Protein 2QCV (pdb70)

B-factor: mean 33.49, std 8.91, range [15.38, 88.55]

Nearest PDB structures (foldseek):
  2qcv-assembly1_A  TM=1.003E+00  e=9.501E-68  Halalkalibacterium halodurans C-125
  4du5-assembly1_D  TM=9.001E-01  e=1.703E-25  Polaromonas sp. JS666
  4eum-assembly1_B  TM=8.465E-01  e=9.323E-20  Oceanicola granulosus HTCC2516
  8rdj-assembly1_S  TM=7.266E-01  e=1.211E-16  Sinapis alba
  8wa1-assembly1_i  TM=7.240E-01  e=2.343E-15  Nicotiana tabacum

Solvent-accessible surface area: 14398 Å² total

Structure (mmCIF, N/CA/C/O backbone):
data_2QCV
#
_entry.id   2QCV
#
_cell.length_a   194.001
_cell.length_b   194.001
_cell.length_c   48.083
_cell.angle_alpha   90.000
_cell.angle_beta   90.000
_cell.angle_gamma   120.000
#
_symmetry.space_group_name_H-M   'P 64 2 2'
#
loop_
_entity.id
_entity.type
_entity.pdbx_description
1 polymer 'Putative 5-dehydro-2-deoxygluconokinase'
2 non-polymer 'TRIETHYLENE GLYCOL'
3 water water
#
loop_
_atom_site.group_PDB
_atom_site.id
_atom_site.type_symbol
_atom_site.label_atom_id
_atom_site.label_alt_id
_atom_site.label_comp_id
_atom_site.label_asym_id
_atom_site.label_entity_id
_atom_site.label_seq_id
_atom_site.pdbx_PDB_ins_code
_atom_site.Cartn_x
_atom_site.Cartn_y
_atom_site.Cartn_z
_atom_site.occupancy
_atom_site.B_iso_or_equiv
_atom_site.auth_seq_id
_atom_site.auth_comp_id
_atom_site.auth_asym_id
_atom_site.auth_atom_id
_atom_site.pdbx_PDB_model_num
ATOM 1 N N A THR A 1 3 ? 75.155 44.126 -7.934 0.50 27.60 2 THR A N 1
ATOM 2 N N B THR A 1 3 ? 83.850 44.410 -4.980 0.50 41.57 2 THR A N 1
ATOM 3 C CA A THR A 1 3 ? 75.830 44.007 -9.290 0.50 31.92 2 THR A CA 1
ATOM 4 C CA B THR A 1 3 ? 83.403 43.508 -3.882 0.50 40.22 2 THR A CA 1
ATOM 5 C C A THR A 1 3 ? 75.001 43.417 -10.461 0.50 29.38 2 THR A C 1
ATOM 6 C C B THR A 1 3 ? 81.867 43.370 -3.921 0.50 38.33 2 THR A C 1
ATOM 7 O O A THR A 1 3 ? 75.044 42.227 -10.682 0.50 30.31 2 THR A O 1
ATOM 8 O O B THR A 1 3 ? 81.146 44.299 -4.293 0.50 39.09 2 THR A O 1
ATOM 15 N N A TYR A 1 4 ? 74.320 44.243 -11.266 0.50 32.09 3 TYR A N 1
ATOM 16 N N B TYR A 1 4 ? 81.390 42.188 -3.559 0.50 36.16 3 TYR A N 1
ATOM 17 C CA A TYR A 1 4 ? 73.248 43.721 -12.159 0.50 30.86 3 TYR A CA 1
ATOM 18 C CA B TYR A 1 4 ? 79.954 41.863 -3.509 0.50 33.82 3 TYR A CA 1
ATOM 19 C C A TYR A 1 4 ? 73.679 43.246 -13.537 0.50 30.28 3 TYR A C 1
ATOM 20 C C B TYR A 1 4 ? 79.301 41.844 -4.894 0.50 35.27 3 TYR A C 1
ATOM 21 O O A TYR A 1 4 ? 72.840 42.807 -14.300 0.50 24.32 3 TYR A O 1
ATOM 22 O O B TYR A 1 4 ? 78.091 41.865 -5.003 0.50 33.74 3 TYR A O 1
ATOM 39 N N A GLU A 1 5 ? 74.966 43.388 -13.857 0.50 31.27 4 GLU A N 1
ATOM 40 N N B GLU A 1 5 ? 80.100 41.769 -5.948 0.50 35.05 4 GLU A N 1
ATOM 41 C CA A GLU A 1 5 ? 75.562 42.743 -15.034 0.50 32.25 4 GLU A CA 1
ATOM 42 C CA B GLU A 1 5 ? 79.553 41.829 -7.300 0.50 36.51 4 GLU A CA 1
ATOM 43 C C A GLU A 1 5 ? 77.008 42.463 -14.665 0.50 31.80 4 GLU A C 1
ATOM 44 C C B GLU A 1 5 ? 79.346 40.435 -7.879 0.50 35.47 4 GLU A C 1
ATOM 45 O O A GLU A 1 5 ? 77.597 43.207 -13.867 0.50 33.11 4 GLU A O 1
ATOM 46 O O B GLU A 1 5 ? 80.135 39.539 -7.610 0.50 34.73 4 GLU A O 1
ATOM 57 N N A LEU A 1 6 ? 77.555 41.375 -15.202 0.50 26.68 5 LEU A N 1
ATOM 58 N N B LEU A 1 6 ? 78.287 40.242 -8.667 0.50 34.89 5 LEU A N 1
ATOM 59 C CA A LEU A 1 6 ? 78.858 40.904 -14.743 0.50 29.49 5 LEU A CA 1
ATOM 60 C CA B LEU A 1 6 ? 78.109 38.995 -9.417 0.50 35.67 5 LEU A CA 1
ATOM 61 C C A LEU A 1 6 ? 79.963 41.147 -15.775 0.50 29.87 5 LEU A C 1
ATOM 62 C C B LEU A 1 6 ? 77.913 39.281 -10.904 0.50 34.43 5 LEU A C 1
ATOM 63 O O A LEU A 1 6 ? 79.718 41.687 -16.868 0.50 27.19 5 LEU A O 1
ATOM 64 O O B LEU A 1 6 ? 77.420 40.352 -11.280 0.50 31.78 5 LEU A O 1
ATOM 73 N N A SER A 1 7 ? 81.202 40.855 -15.391 0.50 30.82 6 SER A N 1
ATOM 74 N N B SER A 1 7 ? 78.282 38.323 -11.748 0.50 34.26 6 SER A N 1
ATOM 75 C CA A SER A 1 7 ? 82.342 41.211 -16.235 0.50 31.04 6 SER A CA 1
ATOM 76 C CA B SER A 1 7 ? 78.142 38.504 -13.193 0.50 37.20 6 SER A CA 1
ATOM 77 C C A SER A 1 7 ? 82.333 40.368 -17.494 0.50 32.24 6 SER A C 1
ATOM 78 C C B SER A 1 7 ? 76.831 37.947 -13.787 0.50 35.63 6 SER A C 1
ATOM 79 O O A SER A 1 7 ? 82.875 40.767 -18.527 0.50 32.08 6 SER A O 1
ATOM 80 O O B SER A 1 7 ? 76.689 36.740 -14.021 0.50 38.41 6 SER A O 1
ATOM 85 N N A THR A 1 8 ? 81.707 39.198 -17.402 0.50 32.47 7 THR A N 1
ATOM 86 N N B THR A 1 8 ? 75.915 38.848 -14.113 0.50 28.46 7 THR A N 1
ATOM 87 C CA A THR A 1 8 ? 81.554 38.323 -18.545 0.50 35.55 7 THR A CA 1
ATOM 88 C CA B THR A 1 8 ? 74.550 38.470 -14.429 0.50 28.60 7 THR A CA 1
ATOM 89 C C A THR A 1 8 ? 80.177 37.740 -18.506 0.50 35.10 7 THR A C 1
ATOM 90 C C B THR A 1 8 ? 74.350 38.021 -15.845 0.50 27.79 7 THR A C 1
ATOM 91 O O A THR A 1 8 ? 79.562 37.702 -17.450 0.50 32.47 7 THR A O 1
ATOM 92 O O B THR A 1 8 ? 73.253 37.646 -16.202 0.50 25.69 7 THR A O 1
ATOM 99 N N A ASP A 1 9 ? 79.702 37.243 -19.642 0.50 37.93 8 ASP A N 1
ATOM 100 N N B ASP A 1 9 ? 75.445 37.977 -16.606 0.50 30.95 8 ASP A N 1
ATOM 101 C CA A ASP A 1 9 ? 78.355 36.693 -19.676 0.50 39.42 8 ASP A CA 1
ATOM 102 C CA B ASP A 1 9 ? 75.436 37.530 -18.007 0.50 32.42 8 ASP A CA 1
ATOM 103 C C A ASP A 1 9 ? 78.330 35.355 -18.986 0.50 38.38 8 ASP A C 1
ATOM 104 C C B ASP A 1 9 ? 75.809 36.064 -18.221 0.50 33.37 8 ASP A C 1
ATOM 105 O O A ASP A 1 9 ? 79.262 34.546 -19.114 0.50 42.28 8 ASP A O 1
ATOM 106 O O B ASP A 1 9 ? 75.662 35.553 -19.321 0.50 33.27 8 ASP A O 1
ATOM 115 N N A ARG A 1 10 ? 77.269 35.114 -18.231 0.50 35.87 9 ARG A N 1
ATOM 116 N N B ARG A 1 10 ? 76.312 35.412 -17.183 0.50 31.22 9 ARG A N 1
ATOM 117 C CA A ARG A 1 10 ? 77.190 33.868 -17.481 0.50 33.78 9 ARG A CA 1
ATOM 118 C CA B ARG A 1 10 ? 76.876 34.039 -17.265 0.50 32.05 9 ARG A CA 1
ATOM 119 C C A ARG A 1 10 ? 75.914 33.119 -17.827 0.50 33.35 9 ARG A C 1
ATOM 120 C C B ARG A 1 10 ? 75.785 32.986 -17.473 0.50 33.14 9 ARG A C 1
ATOM 121 O O A ARG A 1 10 ? 74.838 33.694 -17.905 0.50 32.97 9 ARG A O 1
ATOM 122 O O B ARG A 1 10 ? 74.671 33.183 -16.967 0.50 34.30 9 ARG A O 1
ATOM 137 N N . GLU A 1 11 ? 76.101 31.841 -18.096 1.00 31.35 10 GLU A N 1
ATOM 138 C CA . GLU A 1 11 ? 75.066 30.849 -18.388 1.00 31.59 10 GLU A CA 1
ATOM 139 C C . GLU A 1 11 ? 74.593 30.094 -17.147 1.00 32.89 10 GLU A C 1
ATOM 140 O O . GLU A 1 11 ? 73.425 29.731 -17.025 1.00 34.99 10 GLU A O 1
ATOM 146 N N . PHE A 1 12 ? 75.488 29.889 -16.198 1.00 28.40 11 PHE A N 1
ATOM 147 C CA . PHE A 1 12 ? 75.130 29.195 -14.953 1.00 27.04 11 PHE A CA 1
ATOM 148 C C . PHE A 1 12 ? 75.061 30.169 -13.758 1.00 29.17 11 PHE A C 1
ATOM 149 O O . PHE A 1 12 ? 75.892 31.068 -13.611 1.00 27.44 11 PHE A O 1
ATOM 157 N N . ASP A 1 13 ? 74.107 29.946 -12.866 1.00 28.57 12 ASP A N 1
ATOM 158 C CA . ASP A 1 13 ? 74.135 30.604 -11.555 1.00 28.03 12 ASP A CA 1
ATOM 159 C C . ASP A 1 13 ? 75.192 29.998 -10.620 1.00 27.42 12 ASP A C 1
ATOM 160 O O . ASP A 1 13 ? 75.881 30.712 -9.919 1.00 27.88 12 ASP A O 1
ATOM 165 N N . LEU A 1 14 ? 75.336 28.676 -10.633 1.00 24.66 13 LEU A N 1
ATOM 166 C CA . LEU A 1 14 ? 76.342 28.019 -9.831 1.00 27.77 13 LEU A CA 1
ATOM 167 C C . LEU A 1 14 ? 76.783 26.720 -10.482 1.00 26.88 13 LEU A C 1
ATOM 168 O O . LEU A 1 14 ? 76.012 26.076 -11.226 1.00 26.91 13 LEU A O 1
ATOM 173 N N . ILE A 1 15 ? 78.047 26.384 -10.231 1.00 25.57 14 ILE A N 1
ATOM 174 C CA . ILE A 1 15 ? 78.614 25.081 -10.515 1.00 25.17 14 ILE A CA 1
ATOM 175 C C . ILE A 1 15 ? 79.214 24.603 -9.194 1.00 27.74 14 ILE A C 1
ATOM 176 O O . ILE A 1 15 ? 79.964 25.350 -8.539 1.00 26.89 14 ILE A O 1
ATOM 181 N N . ALA A 1 16 ? 78.836 23.407 -8.768 1.00 27.45 15 ALA A N 1
ATOM 182 C CA . ALA A 1 16 ? 79.384 22.806 -7.550 1.00 26.53 15 ALA A CA 1
ATOM 183 C C . ALA A 1 16 ? 80.368 21.715 -7.923 1.00 27.18 15 ALA A C 1
ATOM 184 O O . ALA A 1 16 ? 80.287 21.110 -9.001 1.00 27.42 15 ALA A O 1
ATOM 186 N N . ILE A 1 17 ? 81.309 21.473 -7.017 1.00 27.42 16 ILE A N 1
ATOM 187 C CA . ILE A 1 17 ? 82.349 20.467 -7.222 1.00 26.26 16 ILE A CA 1
ATOM 188 C C . ILE A 1 17 ? 82.411 19.584 -5.991 1.00 27.92 16 ILE A C 1
ATOM 189 O O . ILE A 1 17 ? 82.435 20.061 -4.864 1.00 27.38 16 ILE A O 1
ATOM 194 N N . GLY A 1 18 ? 82.397 18.274 -6.252 1.00 28.34 17 GLY A N 1
ATOM 195 C CA . GLY A 1 18 ? 82.663 17.272 -5.236 1.00 27.73 17 GLY A CA 1
ATOM 196 C C . GLY A 1 18 ? 81.751 16.064 -5.414 1.00 26.74 17 GLY A C 1
ATOM 197 O O . GLY A 1 18 ? 81.679 15.496 -6.497 1.00 27.27 17 GLY A O 1
ATOM 198 N N . ARG A 1 19 ? 81.095 15.671 -4.320 1.00 28.90 18 ARG A N 1
ATOM 199 C CA . ARG A 1 19 ? 80.383 14.388 -4.234 1.00 29.64 18 ARG A CA 1
ATOM 200 C C . ARG A 1 19 ? 78.937 14.435 -4.687 1.00 29.70 18 ARG A C 1
ATOM 201 O O . ARG A 1 19 ? 78.125 15.243 -4.187 1.00 27.88 18 ARG A O 1
ATOM 209 N N . ALA A 1 20 ? 78.602 13.485 -5.558 1.00 27.82 19 ALA A N 1
ATOM 210 C CA . ALA A 1 20 ? 77.228 13.085 -5.831 1.00 27.09 19 ALA A CA 1
ATOM 211 C C . ALA A 1 20 ? 77.186 11.588 -5.560 1.00 29.44 19 ALA A C 1
ATOM 212 O O . ALA A 1 20 ? 77.964 10.816 -6.150 1.00 30.03 19 ALA A O 1
ATOM 214 N N . CYS A 1 21 ? 76.357 11.173 -4.600 1.00 28.15 20 CYS A N 1
ATOM 215 C CA . CYS A 1 21 ? 76.341 9.776 -4.226 1.00 28.80 20 CYS A CA 1
ATOM 216 C C . CYS A 1 21 ? 74.899 9.285 -4.059 1.00 29.64 20 CYS A C 1
ATOM 217 O O . CYS A 1 21 ? 73.958 9.926 -4.498 1.00 31.08 20 CYS A O 1
ATOM 220 N N . ILE A 1 22 ? 74.757 8.108 -3.474 1.00 30.94 21 ILE A N 1
ATOM 221 C CA . ILE A 1 22 ? 73.446 7.517 -3.196 1.00 28.71 21 ILE A CA 1
ATOM 222 C C . ILE A 1 22 ? 73.128 7.631 -1.721 1.00 31.15 21 ILE A C 1
ATOM 223 O O . ILE A 1 22 ? 73.909 7.214 -0.859 1.00 28.36 21 ILE A O 1
ATOM 228 N N . ASP A 1 23 ? 71.949 8.160 -1.441 1.00 29.91 22 ASP A N 1
ATOM 229 C CA . ASP A 1 23 ? 71.366 8.088 -0.111 1.00 30.36 22 ASP A CA 1
ATOM 230 C C . ASP A 1 23 ? 70.294 6.986 -0.126 1.00 29.45 22 ASP A C 1
ATOM 231 O O . ASP A 1 23 ? 69.477 6.879 -1.058 1.00 31.27 22 ASP A O 1
ATOM 236 N N . LEU A 1 24 ? 70.325 6.163 0.907 1.00 30.88 23 LEU A N 1
ATOM 237 C CA . LEU A 1 24 ? 69.350 5.098 1.109 1.00 29.33 23 LEU A CA 1
ATOM 238 C C . LEU A 1 24 ? 68.636 5.448 2.412 1.00 29.80 23 LEU A C 1
ATOM 239 O O . LEU A 1 24 ? 69.143 5.251 3.506 1.00 29.02 23 LEU A O 1
ATOM 244 N N . ASN A 1 25 ? 67.452 6.005 2.241 1.00 31.15 24 ASN A N 1
ATOM 245 C CA . ASN A 1 25 ? 66.651 6.491 3.322 1.00 34.37 24 ASN A CA 1
ATOM 246 C C . ASN A 1 25 ? 65.662 5.469 3.855 1.00 30.41 24 ASN A C 1
ATOM 247 O O . ASN A 1 25 ? 64.889 4.902 3.117 1.00 32.17 24 ASN A O 1
ATOM 252 N N . ALA A 1 26 ? 65.727 5.277 5.158 1.00 31.30 25 ALA A N 1
ATOM 253 C CA . ALA A 1 26 ? 64.899 4.351 5.894 1.00 34.19 25 ALA A CA 1
ATOM 254 C C . ALA A 1 26 ? 63.442 4.652 5.682 1.00 36.82 25 ALA A C 1
ATOM 255 O O . ALA A 1 26 ? 62.993 5.768 5.984 1.00 34.79 25 ALA A O 1
ATOM 257 N N . VAL A 1 27 ? 62.711 3.673 5.162 1.00 35.93 26 VAL A N 1
ATOM 258 C CA . VAL A 1 27 ? 61.267 3.792 4.975 1.00 36.41 26 VAL A CA 1
ATOM 259 C C . VAL A 1 27 ? 60.548 3.638 6.321 1.00 38.01 26 VAL A C 1
ATOM 260 O O . VAL A 1 27 ? 59.697 4.447 6.668 1.00 37.40 26 VAL A O 1
ATOM 264 N N . GLU A 1 28 ? 60.919 2.623 7.087 1.00 34.40 27 GLU A N 1
ATOM 265 C CA . GLU A 1 28 ? 60.380 2.433 8.430 1.00 37.99 27 GLU A CA 1
ATOM 266 C C . GLU A 1 28 ? 61.362 3.118 9.351 1.00 39.34 27 GLU A C 1
ATOM 267 O O . GLU A 1 28 ? 62.515 2.685 9.477 1.00 40.54 27 GLU A O 1
ATOM 273 N N . TYR A 1 29 ? 60.940 4.218 9.951 1.00 37.54 28 TYR A N 1
ATOM 274 C CA . TYR A 1 29 ? 61.860 5.040 10.705 1.00 38.13 28 TYR A CA 1
ATOM 275 C C . TYR A 1 29 ? 61.359 5.210 12.134 1.00 36.88 28 TYR A C 1
ATOM 276 O O . TYR A 1 29 ? 60.426 4.522 12.546 1.00 38.94 28 TYR A O 1
ATOM 285 N N . ASN A 1 30 ? 62.003 6.092 12.894 1.00 37.21 29 ASN A N 1
ATOM 286 C CA . ASN A 1 30 ? 61.818 6.171 14.355 1.00 37.01 29 ASN A CA 1
ATOM 287 C C . ASN A 1 30 ? 62.045 4.791 14.965 1.00 37.98 29 ASN A C 1
ATOM 288 O O . ASN A 1 30 ? 61.252 4.301 15.768 1.00 35.42 29 ASN A O 1
ATOM 293 N N . ARG A 1 31 ? 63.150 4.173 14.548 1.00 36.89 30 ARG A N 1
ATOM 294 C CA . ARG A 1 31 ? 63.569 2.850 15.033 1.00 35.95 30 ARG A CA 1
ATOM 295 C C . ARG A 1 31 ? 65.059 2.699 14.683 1.00 36.97 30 ARG A C 1
ATOM 296 O O . ARG A 1 31 ? 65.556 3.404 13.776 1.00 35.61 30 ARG A O 1
ATOM 304 N N . PRO A 1 32 ? 65.761 1.800 15.384 1.00 37.06 31 PRO A N 1
ATOM 305 C CA . PRO A 1 32 ? 67.121 1.465 15.002 1.00 34.97 31 PRO A CA 1
ATOM 306 C C . PRO A 1 32 ? 67.128 0.908 13.563 1.00 35.00 31 PRO A C 1
ATOM 307 O O . PRO A 1 32 ? 66.173 0.221 13.142 1.00 32.52 31 PRO A O 1
ATOM 319 N N . GLU A 1 34 ? 68.657 -1.454 12.338 1.00 33.17 33 GLU A N 1
ATOM 320 C CA . GLU A 1 34 ? 68.542 -2.925 12.336 1.00 31.68 33 GLU A CA 1
ATOM 321 C C . GLU A 1 34 ? 67.098 -3.351 12.019 1.00 34.57 33 GLU A C 1
ATOM 322 O O . GLU A 1 34 ? 66.867 -4.358 11.352 1.00 33.07 33 GLU A O 1
ATOM 328 N N . GLU A 1 35 ? 66.136 -2.565 12.504 1.00 35.47 34 GLU A N 1
ATOM 329 C CA . GLU A 1 35 ? 64.717 -2.849 12.327 1.00 37.79 34 GLU A CA 1
ATOM 330 C C . GLU A 1 35 ? 64.105 -2.242 11.056 1.00 37.01 34 GLU A C 1
ATOM 331 O O . GLU A 1 35 ? 62.938 -2.505 10.761 1.00 36.46 34 GLU A O 1
ATOM 337 N N . THR A 1 36 ? 64.886 -1.445 10.317 1.00 35.78 35 THR A N 1
ATOM 338 C CA . THR A 1 36 ? 64.450 -0.838 9.064 1.00 34.46 35 THR A CA 1
ATOM 339 C C . THR A 1 36 ? 64.676 -1.844 7.978 1.00 34.17 35 THR A C 1
ATOM 340 O O . THR A 1 36 ? 65.825 -2.212 7.719 1.00 34.27 35 THR A O 1
ATOM 352 N N . THR A 1 38 ? 63.226 -1.564 4.691 1.00 32.80 37 THR A N 1
ATOM 353 C CA . THR A 1 38 ? 63.166 -1.006 3.331 1.00 33.76 37 THR A CA 1
ATOM 354 C C . THR A 1 38 ? 63.792 0.389 3.271 1.00 32.21 37 THR A C 1
ATOM 355 O O . THR A 1 38 ? 63.664 1.168 4.200 1.00 30.15 37 THR A O 1
ATOM 359 N N . PHE A 1 39 ? 64.493 0.665 2.170 1.00 32.40 38 PHE A N 1
ATOM 360 C CA . PHE A 1 39 ? 65.223 1.923 1.974 1.00 32.25 38 PHE A CA 1
ATOM 361 C C . PHE A 1 39 ? 64.856 2.501 0.624 1.00 30.42 38 PHE A C 1
ATOM 362 O O . PHE A 1 39 ? 64.756 1.747 -0.356 1.00 30.55 38 PHE A O 1
ATOM 370 N N . SER A 1 40 ? 64.648 3.819 0.577 1.00 33.33 39 SER A N 1
ATOM 371 C CA A SER A 1 40 ? 64.394 4.504 -0.688 0.50 32.79 39 SER A CA 1
ATOM 372 C CA B SER A 1 40 ? 64.390 4.530 -0.679 0.50 32.25 39 SER A CA 1
ATOM 373 C C . SER A 1 40 ? 65.670 5.181 -1.199 1.00 30.38 39 SER A C 1
ATOM 374 O O . SER A 1 40 ? 66.433 5.775 -0.423 1.00 31.73 39 SER A O 1
ATOM 379 N N . LYS A 1 41 ? 65.897 5.045 -2.501 1.00 30.48 40 LYS A N 1
ATOM 380 C CA . LYS A 1 41 ? 67.090 5.530 -3.193 1.00 29.35 40 LYS A CA 1
ATOM 381 C C . LYS A 1 41 ? 66.936 6.976 -3.664 1.00 31.04 40 LYS A C 1
ATOM 382 O O . LYS A 1 41 ? 66.014 7.306 -4.424 1.00 30.72 40 LYS A O 1
ATOM 388 N N . TYR A 1 42 ? 67.872 7.819 -3.233 1.00 29.17 41 TYR A N 1
ATOM 389 C CA . TYR A 1 42 ? 67.931 9.218 -3.638 1.00 29.53 41 TYR A CA 1
ATOM 390 C C . TYR A 1 42 ? 69.366 9.577 -4.027 1.00 31.16 41 TYR A C 1
ATOM 391 O O . TYR A 1 42 ? 70.325 8.893 -3.644 1.00 28.53 41 TYR A O 1
ATOM 400 N N . VAL A 1 43 ? 69.526 10.664 -4.779 1.00 28.69 42 VAL A N 1
ATOM 401 C CA . VAL A 1 43 ? 70.860 11.230 -4.956 1.00 29.30 42 VAL A CA 1
ATOM 402 C C . VAL A 1 43 ? 71.172 11.958 -3.638 1.00 28.75 42 VAL A C 1
ATOM 403 O O . VAL A 1 43 ? 70.314 12.680 -3.074 1.00 30.12 42 VAL A O 1
ATOM 407 N N . GLY A 1 44 ? 72.393 11.815 -3.169 1.00 30.20 43 GLY A N 1
ATOM 408 C CA . GLY A 1 44 ? 72.863 12.601 -2.005 1.00 29.15 43 GLY A CA 1
ATOM 409 C C . GLY A 1 44 ? 74.255 13.135 -2.221 1.00 28.96 43 GLY A C 1
ATOM 410 O O . GLY A 1 44 ? 74.766 13.116 -3.344 1.00 29.59 43 GLY A O 1
ATOM 411 N N . GLY A 1 45 ? 74.860 13.635 -1.143 1.00 27.71 44 GLY A N 1
ATOM 412 C CA . GLY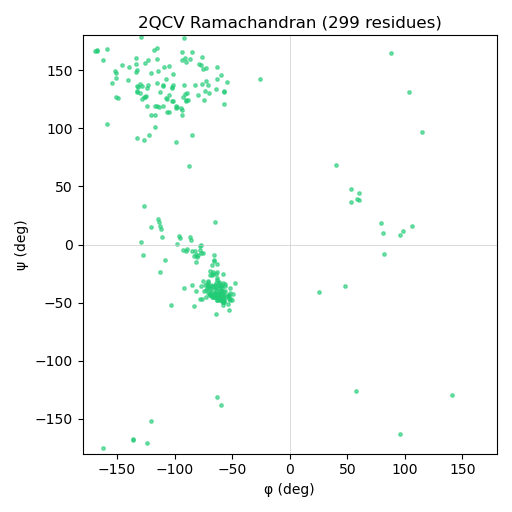 A 1 45 ? 76.153 14.283 -1.234 1.00 27.42 44 GLY A CA 1
ATOM 413 C C . GLY A 1 45 ? 75.871 15.755 -1.151 1.00 28.33 44 GLY A C 1
ATOM 414 O O . GLY A 1 45 ? 75.002 16.276 -1.865 1.00 28.20 44 GLY A O 1
ATOM 415 N N . SER A 1 46 ? 76.612 16.450 -0.289 1.00 30.69 45 SER A N 1
ATOM 416 C CA . SER A 1 46 ? 76.357 17.896 -0.074 1.00 30.86 45 SER A CA 1
ATOM 417 C C . SER A 1 46 ? 76.318 18.780 -1.340 1.00 28.99 45 SER A C 1
ATOM 418 O O . SER A 1 46 ? 75.308 19.443 -1.558 1.00 27.79 45 SER A O 1
ATOM 421 N N . PRO A 1 47 ? 77.387 18.800 -2.176 1.00 29.13 46 PRO A N 1
ATOM 422 C CA . PRO A 1 47 ? 77.262 19.647 -3.368 1.00 31.15 46 PRO A CA 1
ATOM 423 C C . PRO A 1 47 ? 76.185 19.231 -4.371 1.00 28.79 46 PRO A C 1
ATOM 424 O O . PRO A 1 47 ? 75.590 20.091 -4.998 1.00 28.63 46 PRO A O 1
ATOM 428 N N . ALA A 1 48 ? 75.946 17.938 -4.533 1.00 26.59 47 ALA A N 1
ATOM 429 C CA . ALA A 1 48 ? 74.828 17.439 -5.319 1.00 26.18 47 ALA A CA 1
ATOM 430 C C . ALA A 1 48 ? 73.483 17.946 -4.811 1.00 26.66 47 ALA A C 1
ATOM 431 O O . ALA A 1 48 ? 72.638 18.446 -5.584 1.00 25.89 47 ALA A O 1
ATOM 433 N N . ASN A 1 49 ? 73.254 17.816 -3.510 1.00 27.05 48 ASN A N 1
ATOM 434 C CA . ASN A 1 49 ? 72.036 18.314 -2.896 1.00 26.41 48 ASN A CA 1
ATOM 435 C C . ASN A 1 49 ? 71.867 19.808 -3.117 1.00 26.87 48 ASN A C 1
ATOM 436 O O . ASN A 1 49 ? 70.750 20.299 -3.323 1.00 26.61 48 ASN A O 1
ATOM 441 N N . ILE A 1 50 ? 72.971 20.540 -3.028 1.00 26.50 49 ILE A N 1
ATOM 442 C CA . ILE A 1 50 ? 72.906 21.999 -3.169 1.00 26.29 49 ILE A CA 1
ATOM 443 C C . ILE A 1 50 ? 72.492 22.337 -4.616 1.00 26.91 49 ILE A C 1
ATOM 444 O O . ILE A 1 50 ? 71.622 23.183 -4.827 1.00 28.11 49 ILE A O 1
ATOM 449 N N . VAL A 1 51 ? 73.079 21.678 -5.603 1.00 27.45 50 VAL A N 1
ATOM 450 C CA . VAL A 1 51 ? 72.681 21.973 -6.998 1.00 26.60 50 VAL A CA 1
ATOM 451 C C . VAL A 1 51 ? 71.274 21.484 -7.353 1.00 27.28 50 VAL A C 1
ATOM 452 O O . VAL A 1 51 ? 70.584 22.153 -8.099 1.00 27.78 50 VAL A O 1
ATOM 456 N N . ILE A 1 52 ? 70.851 20.352 -6.820 1.00 25.78 51 ILE A N 1
ATOM 457 C CA . ILE A 1 52 ? 69.484 19.873 -7.036 1.00 26.69 51 ILE A CA 1
ATOM 458 C C . ILE A 1 52 ? 68.479 20.829 -6.377 1.00 26.37 51 ILE A C 1
ATOM 459 O O . ILE A 1 52 ? 67.443 21.216 -6.965 1.00 28.85 51 ILE A O 1
ATOM 464 N N . GLY A 1 53 ? 68.773 21.251 -5.151 1.00 26.97 52 GLY A N 1
ATOM 465 C CA . GLY A 1 53 ? 67.930 22.237 -4.497 1.00 27.40 52 GLY A CA 1
ATOM 466 C C . GLY A 1 53 ? 67.880 23.565 -5.250 1.00 28.83 52 GLY A C 1
ATOM 467 O O . GLY A 1 53 ? 66.837 24.212 -5.365 1.00 31.93 52 GLY A O 1
ATOM 468 N N . SER A 1 54 ? 69.024 24.015 -5.736 1.00 29.28 53 SER A N 1
ATOM 469 C CA . SER A 1 54 ? 69.102 25.233 -6.503 1.00 27.11 53 SER A CA 1
ATOM 470 C C . SER A 1 54 ? 68.258 25.168 -7.772 1.00 27.94 53 SER A C 1
ATOM 471 O O . SER A 1 54 ? 67.587 26.151 -8.119 1.00 28.11 53 SER A O 1
ATOM 474 N N . SER A 1 55 ? 68.291 24.028 -8.458 1.00 28.21 54 SER A N 1
ATOM 475 C CA A SER A 1 55 ? 67.534 23.875 -9.708 0.50 28.49 54 SER A CA 1
ATOM 476 C CA B SER A 1 55 ? 67.533 23.882 -9.702 0.50 29.90 54 SER A CA 1
ATOM 477 C C . SER A 1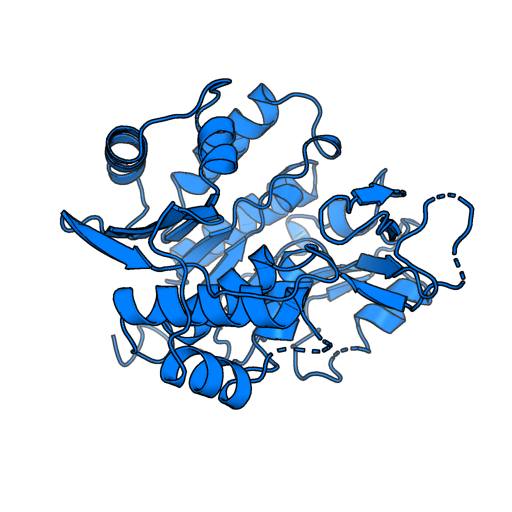 55 ? 66.051 23.939 -9.408 1.00 30.93 54 SER A C 1
ATOM 478 O O . SER A 1 55 ? 65.302 24.531 -10.156 1.00 29.59 54 SER A O 1
ATOM 483 N N . LYS A 1 56 ? 65.642 23.342 -8.289 1.00 29.94 55 LYS A N 1
ATOM 484 C CA . LYS A 1 56 ? 64.248 23.368 -7.855 1.00 30.55 55 LYS A CA 1
ATOM 485 C C . LYS A 1 56 ? 63.782 24.809 -7.601 1.00 30.56 55 LYS A C 1
ATOM 486 O O . LYS A 1 56 ? 62.640 25.129 -7.879 1.00 28.06 55 LYS A O 1
ATOM 492 N N . LEU A 1 57 ? 64.670 25.687 -7.136 1.00 30.06 56 LEU A N 1
ATOM 493 C CA . LEU A 1 57 ? 64.371 27.122 -7.015 1.00 30.62 56 LEU A CA 1
ATOM 494 C C . LEU A 1 57 ? 64.428 27.907 -8.320 1.00 32.50 56 LEU A C 1
ATOM 495 O O . LEU A 1 57 ? 64.105 29.073 -8.335 1.00 32.19 56 LEU A O 1
ATOM 500 N N . GLY A 1 58 ? 64.823 27.263 -9.399 1.00 31.67 57 GLY A N 1
ATOM 501 C CA . GLY A 1 58 ? 64.902 27.898 -10.696 1.00 29.99 57 GLY A CA 1
ATOM 502 C C . GLY A 1 58 ? 66.273 28.418 -11.081 1.00 32.21 57 GLY A C 1
ATOM 503 O O . GLY A 1 58 ? 66.392 29.094 -12.087 1.00 32.35 57 GLY A O 1
ATOM 504 N N . LEU A 1 59 ? 67.320 28.125 -10.309 1.00 32.33 58 LEU A N 1
ATOM 505 C CA . LEU A 1 59 ? 68.671 28.554 -10.721 1.00 29.31 58 LEU A CA 1
ATOM 506 C C . LEU A 1 59 ? 69.167 27.593 -11.779 1.00 29.09 58 LEU A C 1
ATOM 507 O O . LEU A 1 59 ? 68.727 26.443 -11.805 1.00 29.17 58 LEU A O 1
ATOM 512 N N . LYS A 1 60 ? 70.081 28.056 -12.624 1.00 30.26 59 LYS A N 1
ATOM 513 C CA . LYS A 1 60 ? 70.744 27.200 -13.609 1.00 28.22 59 LYS A CA 1
ATOM 514 C C . LYS A 1 60 ? 72.037 26.712 -12.955 1.00 28.85 59 LYS A C 1
ATOM 515 O O . LYS A 1 60 ? 72.944 27.499 -12.664 1.00 26.94 59 LYS A O 1
ATOM 518 N N . ALA A 1 61 ? 72.117 25.397 -12.755 1.00 27.18 60 ALA A N 1
ATOM 519 C CA . ALA A 1 61 ? 73.218 24.772 -12.054 1.00 27.79 60 ALA A CA 1
ATOM 520 C C . ALA A 1 61 ? 73.956 23.747 -12.911 1.00 26.65 60 ALA A C 1
ATOM 521 O O . ALA A 1 61 ? 73.380 23.086 -13.801 1.00 26.21 60 ALA A O 1
ATOM 523 N N . GLY A 1 62 ? 75.256 23.655 -12.652 1.00 26.28 61 GLY A N 1
ATOM 524 C CA . GLY A 1 62 ? 76.140 22.652 -13.223 1.00 26.16 61 GLY A CA 1
ATOM 525 C C . GLY A 1 62 ? 76.938 21.978 -12.137 1.00 26.91 61 GLY A C 1
ATOM 526 O O . GLY A 1 62 ? 76.812 22.316 -10.950 1.00 26.97 61 GLY A O 1
ATOM 527 N N . PHE A 1 63 ? 77.769 21.012 -12.535 1.00 27.47 62 PHE A N 1
ATOM 528 C CA . PHE A 1 63 ? 78.421 20.129 -11.573 1.00 27.56 62 PHE A CA 1
ATOM 529 C C . PHE A 1 63 ? 79.727 19.583 -12.144 1.00 26.14 62 PHE A C 1
ATOM 530 O O . PHE A 1 63 ? 79.791 19.206 -13.324 1.00 28.55 62 PHE A O 1
ATOM 538 N N . ILE A 1 64 ? 80.737 19.536 -11.289 1.00 25.74 63 ILE A N 1
ATOM 539 C CA . ILE A 1 64 ? 82.018 18.874 -11.575 1.00 26.33 63 ILE A CA 1
ATOM 540 C C . ILE A 1 64 ? 82.161 17.749 -10.584 1.00 24.68 63 ILE A C 1
ATOM 541 O O . ILE A 1 64 ? 82.291 17.970 -9.376 1.00 24.89 63 ILE A O 1
ATOM 546 N N . GLY A 1 65 ? 82.089 16.513 -11.074 1.00 24.06 64 GLY A N 1
ATOM 547 C CA . GLY A 1 65 ? 82.273 15.380 -10.181 1.00 26.65 64 GLY A CA 1
ATOM 548 C C . GLY A 1 65 ? 82.472 14.073 -10.924 1.00 26.81 64 GLY A C 1
ATOM 549 O O . GLY A 1 65 ? 82.250 14.000 -12.134 1.00 27.67 64 GLY A O 1
ATOM 550 N N . LYS A 1 66 ? 82.916 13.068 -10.181 1.00 25.26 65 LYS A N 1
ATOM 551 C CA . LYS A 1 66 ? 83.146 11.745 -10.720 1.00 25.69 65 LYS A CA 1
ATOM 552 C C . LYS A 1 66 ? 82.124 10.775 -10.176 1.00 24.84 65 LYS A C 1
ATOM 553 O O . LYS A 1 66 ? 81.792 10.795 -8.977 1.00 27.61 65 LYS A O 1
ATOM 559 N N . ILE A 1 67 ? 81.616 9.960 -11.094 1.00 26.11 66 ILE A N 1
ATOM 560 C CA . ILE A 1 67 ? 80.576 8.971 -10.801 1.00 26.41 66 ILE A CA 1
ATOM 561 C C . ILE A 1 67 ? 81.033 7.564 -11.255 1.00 29.10 66 ILE A C 1
ATOM 562 O O . ILE A 1 67 ? 81.884 7.419 -12.128 1.00 28.42 66 ILE A O 1
ATOM 567 N N . ALA A 1 68 ? 80.455 6.537 -10.652 1.00 27.44 67 ALA A N 1
ATOM 568 C CA . ALA A 1 68 ? 80.785 5.134 -10.967 1.00 27.54 67 ALA A CA 1
ATOM 569 C C . ALA A 1 68 ? 80.217 4.736 -12.332 1.00 25.69 67 ALA A C 1
ATOM 570 O O . ALA A 1 68 ? 79.225 5.282 -12.807 1.00 27.60 67 ALA A O 1
ATOM 572 N N . ASP A 1 69 ? 80.876 3.794 -12.965 1.00 26.17 68 ASP A N 1
ATOM 573 C CA . ASP A 1 69 ? 80.424 3.209 -14.225 1.00 27.68 68 ASP A CA 1
ATOM 574 C C . ASP A 1 69 ? 79.498 2.055 -13.947 1.00 28.08 68 ASP A C 1
ATOM 575 O O . ASP A 1 69 ? 79.832 0.888 -14.220 1.00 31.26 68 ASP A O 1
ATOM 580 N N . ASP A 1 70 ? 78.340 2.376 -13.415 1.00 29.57 69 ASP A N 1
ATOM 581 C CA . ASP A 1 70 ? 77.354 1.387 -13.024 1.00 30.18 69 ASP A CA 1
ATOM 582 C C . ASP A 1 70 ? 75.982 2.016 -12.862 1.00 31.27 69 ASP A C 1
ATOM 583 O O . ASP A 1 70 ? 75.786 3.212 -13.146 1.00 28.97 69 ASP A O 1
ATOM 588 N N . GLN A 1 71 ? 75.017 1.215 -12.405 1.00 30.89 70 GLN A N 1
ATOM 589 C CA . GLN A 1 71 ? 73.628 1.693 -12.272 1.00 29.85 70 GLN A CA 1
ATOM 590 C C . GLN A 1 71 ? 73.455 2.814 -11.275 1.00 30.21 70 GLN A C 1
ATOM 591 O O . GLN A 1 71 ? 72.558 3.640 -11.419 1.00 29.94 70 GLN A O 1
ATOM 597 N N . HIS A 1 72 ? 74.295 2.872 -10.252 1.00 27.10 71 HIS A N 1
ATOM 598 C CA . HIS A 1 72 ? 74.173 3.979 -9.330 1.00 26.62 71 HIS A CA 1
ATOM 599 C C . HIS A 1 72 ? 74.685 5.296 -9.970 1.00 27.82 71 HIS A C 1
ATOM 600 O O . HIS A 1 72 ? 74.031 6.327 -9.875 1.00 27.99 71 HIS A O 1
ATOM 607 N N . GLY A 1 73 ? 75.827 5.244 -10.632 1.00 29.50 72 GLY A N 1
ATOM 608 C CA . GLY A 1 73 ? 76.328 6.419 -11.335 1.00 28.15 72 GLY A CA 1
ATOM 609 C C . GLY A 1 73 ? 75.353 6.864 -12.411 1.00 27.79 72 GLY A C 1
ATOM 610 O O . GLY A 1 73 ? 75.104 8.027 -12.554 1.00 26.50 72 GLY A O 1
ATOM 611 N N . ARG A 1 74 ? 74.783 5.935 -13.173 1.00 29.08 73 ARG A N 1
ATOM 612 C CA . ARG A 1 74 ? 73.855 6.329 -14.232 1.00 28.18 73 ARG A CA 1
ATOM 613 C C . ARG A 1 74 ? 72.561 6.898 -13.693 1.00 27.42 73 ARG A C 1
ATOM 614 O O . ARG A 1 74 ? 71.988 7.816 -14.287 1.00 29.26 73 ARG A O 1
ATOM 622 N N . PHE A 1 75 ? 72.096 6.383 -12.559 1.00 28.70 74 PHE A N 1
ATOM 623 C CA . PHE A 1 75 ? 70.964 6.993 -11.888 1.00 26.87 74 PHE A CA 1
ATOM 624 C C . PHE A 1 75 ? 71.231 8.435 -11.461 1.00 29.74 74 PHE A C 1
ATOM 625 O O . PHE A 1 75 ? 70.374 9.314 -11.642 1.00 31.30 74 PHE A O 1
ATOM 633 N N . ILE A 1 76 ? 72.390 8.663 -10.862 1.00 28.34 75 ILE A N 1
ATOM 634 C CA . ILE A 1 76 ? 72.774 10.002 -10.395 1.00 27.71 75 ILE A CA 1
ATOM 635 C C . ILE A 1 76 ? 72.772 10.950 -11.597 1.00 27.29 75 ILE A C 1
ATOM 636 O O . ILE A 1 76 ? 72.182 12.023 -11.532 1.00 28.54 75 ILE A O 1
ATOM 641 N N . GLU A 1 77 ? 73.394 10.546 -12.704 1.00 27.64 76 GLU A N 1
ATOM 642 C CA . GLU A 1 77 ? 73.431 11.420 -13.891 1.00 27.49 76 GLU A CA 1
ATOM 643 C C . GLU A 1 77 ? 72.027 11.679 -14.426 1.00 27.96 76 GLU A C 1
ATOM 644 O O . GLU A 1 77 ? 71.668 12.805 -14.732 1.00 27.66 76 GLU A O 1
ATOM 650 N N . SER A 1 78 ? 71.224 10.623 -14.547 1.00 29.38 77 SER A N 1
ATOM 651 C CA A SER A 1 78 ? 69.897 10.749 -15.107 0.50 29.34 77 SER A CA 1
ATOM 652 C CA B SER A 1 78 ? 69.903 10.775 -15.128 0.50 28.13 77 SER A CA 1
ATOM 653 C C . SER A 1 78 ? 68.962 11.584 -14.247 1.00 29.05 77 SER A C 1
ATOM 654 O O . SER A 1 78 ? 68.165 12.370 -14.777 1.00 29.61 77 SER A O 1
ATOM 659 N N . TYR A 1 79 ? 69.048 11.409 -12.926 1.00 29.54 78 TYR A N 1
ATOM 660 C CA . TYR A 1 79 ? 68.255 12.184 -11.990 1.00 28.64 78 TYR A CA 1
ATOM 661 C C . TYR A 1 79 ? 68.626 13.675 -12.033 1.00 30.30 78 TYR A C 1
ATOM 662 O O . TYR A 1 79 ? 67.756 14.546 -12.144 1.00 28.41 78 TYR A O 1
ATOM 679 N N . ARG A 1 81 ? 70.168 15.375 -14.376 1.00 26.73 80 ARG A N 1
ATOM 680 C CA . ARG A 1 81 ? 69.761 15.883 -15.667 1.00 29.30 80 ARG A CA 1
ATOM 681 C C . ARG A 1 81 ? 68.248 16.102 -15.720 1.00 32.16 80 ARG A C 1
ATOM 682 O O . ARG A 1 81 ? 67.765 17.116 -16.232 1.00 30.06 80 ARG A O 1
ATOM 690 N N . GLY A 1 82 ? 67.507 15.164 -15.155 1.00 30.01 81 GLY A N 1
ATOM 691 C CA . GLY A 1 82 ? 66.052 15.232 -15.177 1.00 32.32 81 GLY A CA 1
ATOM 692 C C . GLY A 1 82 ? 65.506 16.374 -14.346 1.00 33.76 81 GLY A C 1
ATOM 693 O O . GLY A 1 82 ? 64.416 16.834 -14.618 1.00 33.40 81 GLY A O 1
ATOM 694 N N . VAL A 1 83 ? 66.230 16.831 -13.315 1.00 29.99 82 VAL A N 1
ATOM 695 C CA . VAL A 1 83 ? 65.794 17.990 -12.547 1.00 29.76 82 VAL A CA 1
ATOM 696 C C . VAL A 1 83 ? 66.444 19.310 -13.010 1.00 29.46 82 VAL A C 1
ATOM 697 O O . VAL A 1 83 ? 66.283 20.359 -12.366 1.00 32.47 82 VAL A O 1
ATOM 701 N N . GLY A 1 84 ? 67.177 19.251 -14.122 1.00 26.15 83 GLY A N 1
ATOM 702 C CA . GLY A 1 84 ? 67.597 20.454 -14.826 1.00 29.33 83 GLY A CA 1
ATOM 703 C C . GLY A 1 84 ? 69.025 20.856 -14.490 1.00 31.24 83 GLY A C 1
ATOM 704 O O . GLY A 1 84 ? 69.451 21.950 -14.853 1.00 29.26 83 GLY A O 1
ATOM 705 N N . VAL A 1 85 ? 69.780 19.988 -13.818 1.00 28.79 84 VAL A N 1
ATOM 706 C CA . VAL A 1 85 ? 71.205 20.270 -13.568 1.00 29.29 84 VAL A CA 1
ATOM 707 C C . VAL A 1 85 ? 72.001 19.875 -14.814 1.00 28.61 84 VAL A C 1
ATOM 708 O O . VAL A 1 85 ? 71.749 18.830 -15.385 1.00 28.42 84 VAL A O 1
ATOM 712 N N . ASP A 1 86 ? 72.970 20.692 -15.237 1.00 29.58 85 ASP A N 1
ATOM 713 C CA A ASP A 1 86 ? 73.872 20.306 -16.328 0.50 30.70 85 ASP A CA 1
ATOM 714 C CA B ASP A 1 86 ? 73.849 20.281 -16.328 0.50 30.62 85 ASP A CA 1
ATOM 715 C C . ASP A 1 86 ? 74.824 19.202 -15.858 1.00 31.69 85 ASP A C 1
ATOM 716 O O . ASP A 1 86 ? 75.525 19.374 -14.860 1.00 28.87 85 ASP A O 1
ATOM 725 N N . THR A 1 87 ? 74.858 18.083 -16.601 1.00 29.60 86 THR A N 1
ATOM 726 C CA . THR A 1 87 ? 75.685 16.923 -16.248 1.00 28.47 86 THR A CA 1
ATOM 727 C C . THR A 1 87 ? 76.844 16.699 -17.230 1.00 27.62 86 THR A C 1
ATOM 728 O O . THR A 1 87 ? 77.505 15.644 -17.192 1.00 26.22 86 THR A O 1
ATOM 732 N N . SER A 1 88 ? 77.113 17.696 -18.064 1.00 28.12 87 SER A N 1
ATOM 733 C CA . SER A 1 88 ? 78.191 17.643 -19.062 1.00 28.91 87 SER A CA 1
ATOM 734 C C . SER A 1 88 ? 79.595 17.398 -18.502 1.00 29.08 87 SER A C 1
ATOM 735 O O . SER A 1 88 ? 80.452 16.851 -19.204 1.00 28.76 87 SER A O 1
ATOM 738 N N . ASN A 1 89 ? 79.825 17.756 -17.249 1.00 25.89 88 ASN A N 1
ATOM 739 C CA . ASN A 1 89 ? 81.150 17.627 -16.629 1.00 28.50 88 ASN A CA 1
ATOM 740 C C . ASN A 1 89 ? 81.167 16.604 -15.490 1.00 30.31 88 ASN A C 1
ATOM 741 O O . ASN A 1 89 ? 82.037 16.600 -14.600 1.00 31.53 88 ASN A O 1
ATOM 746 N N . LEU A 1 90 ? 80.191 15.696 -15.519 1.00 29.96 89 LEU A N 1
ATOM 747 C CA . LEU A 1 90 ? 80.270 14.512 -14.715 1.00 28.85 89 LEU A CA 1
ATOM 748 C C . LEU A 1 90 ? 81.181 13.567 -15.466 1.00 32.39 89 LEU A C 1
ATOM 749 O O . LEU A 1 90 ? 81.015 13.351 -16.665 1.00 37.05 89 LEU A O 1
ATOM 754 N N . VAL A 1 91 ? 82.176 13.037 -14.794 1.00 29.10 90 VAL A N 1
ATOM 755 C CA . VAL A 1 91 ? 83.110 12.135 -15.439 1.00 29.19 90 VAL A CA 1
ATOM 756 C C . VAL A 1 91 ? 82.888 10.730 -14.908 1.00 29.64 90 VAL A C 1
ATOM 757 O O . VAL A 1 91 ? 82.727 10.522 -13.706 1.00 26.55 90 VAL A O 1
ATOM 761 N N . VAL A 1 92 ? 82.909 9.752 -15.805 1.00 28.63 91 VAL A N 1
ATOM 762 C CA . VAL A 1 92 ? 82.706 8.360 -15.382 1.00 29.25 91 VAL A CA 1
ATOM 763 C C . VAL A 1 92 ? 84.038 7.698 -15.041 1.00 30.59 91 VAL A C 1
ATOM 764 O O . VAL A 1 92 ? 84.990 7.680 -15.825 1.00 32.79 91 VAL A O 1
ATOM 768 N N . ASP A 1 93 ? 84.115 7.185 -13.830 1.00 29.11 92 ASP A N 1
ATOM 769 C CA . ASP A 1 93 ? 85.297 6.503 -13.328 1.00 28.91 92 ASP A CA 1
ATOM 770 C C . ASP A 1 93 ? 85.526 5.243 -14.147 1.00 31.64 92 ASP A C 1
ATOM 771 O O . ASP A 1 93 ? 84.592 4.500 -14.409 1.00 31.14 92 ASP A O 1
ATOM 776 N N . GLN A 1 94 ? 86.765 5.028 -14.558 1.00 34.55 93 GLN A N 1
ATOM 777 C CA . GLN A 1 94 ? 87.107 3.872 -15.394 1.00 38.60 93 GLN A CA 1
ATOM 778 C C . GLN A 1 94 ? 88.012 2.879 -14.662 1.00 37.72 93 GLN A C 1
ATOM 779 O O . GLN A 1 94 ? 88.646 2.051 -15.327 1.00 40.45 93 GLN A O 1
ATOM 785 N N . GLU A 1 95 ? 88.059 2.942 -13.328 1.00 34.34 94 GLU A N 1
ATOM 786 C CA . GLU A 1 95 ? 88.948 2.134 -12.523 1.00 36.56 94 GLU A CA 1
ATOM 787 C C . GLU A 1 95 ? 88.174 1.241 -11.529 1.00 35.59 94 GLU A C 1
ATOM 788 O O . GLU A 1 95 ? 88.765 0.703 -10.597 1.00 38.39 94 GLU A O 1
ATOM 794 N N . GLY A 1 96 ? 86.867 1.075 -11.724 1.00 32.95 95 GLY A N 1
ATOM 795 C CA . GLY A 1 96 ? 86.091 0.152 -10.897 1.00 35.82 95 GLY A CA 1
ATOM 796 C C . GLY A 1 96 ? 85.664 0.705 -9.548 1.00 33.31 95 GLY A C 1
ATOM 797 O O . GLY A 1 96 ? 85.175 -0.014 -8.706 1.00 31.46 95 GLY A O 1
ATOM 798 N N . HIS A 1 97 ? 85.837 1.995 -9.322 1.00 30.66 96 HIS A N 1
ATOM 799 C CA . HIS A 1 97 ? 85.418 2.580 -8.042 1.00 29.16 96 HIS A CA 1
ATOM 800 C C . HIS A 1 97 ? 83.903 2.698 -7.911 1.00 28.59 96 HIS A C 1
ATOM 801 O O . HIS A 1 97 ? 83.213 3.007 -8.864 1.00 30.13 96 HIS A O 1
ATOM 808 N N . LYS A 1 98 ? 83.409 2.428 -6.711 1.00 30.12 97 LYS A N 1
ATOM 809 C CA . LYS A 1 98 ? 81.985 2.439 -6.384 1.00 30.01 97 LYS A CA 1
ATOM 810 C C . LYS A 1 98 ? 81.520 3.806 -5.918 1.00 29.47 97 LYS A C 1
ATOM 811 O O . LYS A 1 98 ? 82.308 4.611 -5.422 1.00 28.48 97 LYS A O 1
ATOM 817 N N . THR A 1 99 ? 80.217 4.038 -6.049 1.00 29.66 98 THR A N 1
ATOM 818 C CA . THR A 1 99 ? 79.566 5.224 -5.534 1.00 28.71 98 THR A CA 1
ATOM 819 C C . THR A 1 99 ? 79.489 5.197 -4.024 1.00 29.65 98 THR A C 1
ATOM 820 O O . THR A 1 99 ? 79.179 4.163 -3.430 1.00 28.74 98 THR A O 1
ATOM 824 N N . GLY A 1 100 ? 79.761 6.319 -3.367 1.00 27.81 99 GLY A N 1
ATOM 825 C CA . GLY A 1 100 ? 79.533 6.337 -1.918 1.00 30.33 99 GLY A CA 1
ATOM 826 C C . GLY A 1 100 ? 78.073 6.134 -1.576 1.00 29.96 99 GLY A C 1
ATOM 827 O O . GLY A 1 100 ? 77.183 6.442 -2.381 1.00 28.98 99 GLY A O 1
ATOM 828 N N . LEU A 1 101 ? 77.817 5.588 -0.395 1.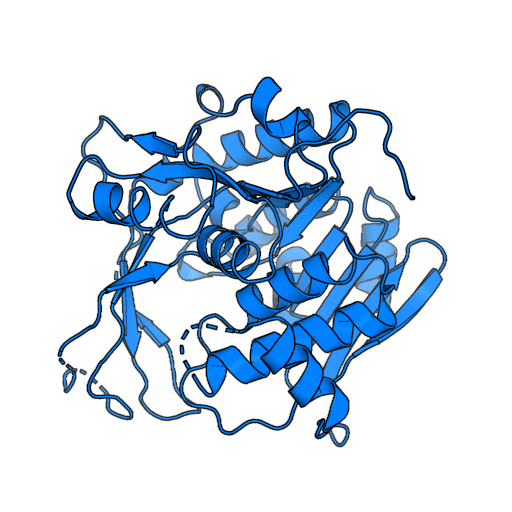00 28.99 100 LEU A N 1
ATOM 829 C CA . LEU A 1 101 ? 76.457 5.242 0.045 1.00 29.93 100 LEU A CA 1
ATOM 830 C C . LEU A 1 101 ? 76.245 5.776 1.442 1.00 31.58 100 LEU A C 1
ATOM 831 O O . LEU A 1 101 ? 77.112 5.626 2.324 1.00 32.74 100 LEU A O 1
ATOM 836 N N . ALA A 1 102 ? 75.093 6.388 1.656 1.00 29.92 101 ALA A N 1
ATOM 837 C CA . ALA A 1 102 ? 74.714 6.821 2.998 1.00 29.17 101 ALA A CA 1
ATOM 838 C C . ALA A 1 102 ? 73.407 6.125 3.362 1.00 31.11 101 ALA A C 1
ATOM 839 O O . ALA A 1 102 ? 72.387 6.414 2.769 1.00 35.90 101 ALA A O 1
ATOM 841 N N . PHE A 1 103 ? 73.439 5.207 4.325 1.00 31.51 102 PHE A N 1
ATOM 842 C CA . PHE A 1 103 ? 72.211 4.632 4.869 1.00 31.10 102 PHE A CA 1
ATOM 843 C C . PHE A 1 103 ? 71.792 5.469 6.058 1.00 31.43 102 PHE A C 1
ATOM 844 O O . PHE A 1 103 ? 72.602 5.721 6.966 1.00 29.95 102 PHE A O 1
ATOM 852 N N . THR A 1 104 ? 70.540 5.886 6.088 1.00 31.92 103 THR A N 1
ATOM 853 C CA . THR A 1 104 ? 70.133 6.829 7.148 1.00 34.55 103 THR A CA 1
ATOM 854 C C . THR A 1 104 ? 69.372 6.094 8.215 1.00 35.57 103 THR A C 1
ATOM 855 O O . THR A 1 104 ? 68.572 5.201 7.917 1.00 37.80 103 THR A O 1
ATOM 859 N N . GLU A 1 105 ? 69.708 6.399 9.470 1.00 36.85 104 GLU A N 1
ATOM 860 C CA . GLU A 1 105 ? 68.985 5.878 10.616 1.00 38.56 104 GLU A CA 1
ATOM 861 C C . GLU A 1 105 ? 68.286 7.055 11.259 1.00 36.75 104 GLU A C 1
ATOM 862 O O . GLU A 1 105 ? 68.922 8.081 11.496 1.00 36.59 104 GLU A O 1
ATOM 868 N N . ILE A 1 106 ? 66.998 6.887 11.535 1.00 37.30 105 ILE A N 1
ATOM 869 C CA . ILE A 1 106 ? 66.187 7.861 12.265 1.00 38.25 105 ILE A CA 1
ATOM 870 C C . ILE A 1 106 ? 65.610 7.161 13.492 1.00 37.25 105 ILE A C 1
ATOM 871 O O . ILE A 1 106 ? 64.583 6.483 13.421 1.00 35.80 105 ILE A O 1
ATOM 876 N N . LYS A 1 107 ? 66.296 7.283 14.621 1.00 37.34 106 LYS A N 1
ATOM 877 C CA . LYS A 1 107 ? 65.807 6.645 15.828 1.00 39.46 106 LYS A CA 1
ATOM 878 C C . LYS A 1 107 ? 64.592 7.413 16.373 1.00 38.79 106 LYS A C 1
ATOM 879 O O . LYS A 1 107 ? 63.647 6.811 16.907 1.00 35.73 106 LYS A O 1
ATOM 885 N N . SER A 1 108 ? 64.649 8.728 16.188 1.00 39.48 107 SER A N 1
ATOM 886 C CA . SER A 1 108 ? 63.655 9.694 16.620 1.00 43.10 107 SER A CA 1
ATOM 887 C C . SER A 1 108 ? 63.999 11.012 15.910 1.00 45.67 107 SER A C 1
ATOM 888 O O . SER A 1 108 ? 65.095 11.154 15.381 1.00 45.59 107 SER A O 1
ATOM 891 N N . PRO A 1 109 ? 63.085 12.003 15.926 1.00 50.47 108 PRO A N 1
ATOM 892 C CA . PRO A 1 109 ? 63.450 13.319 15.391 1.00 52.87 108 PRO A CA 1
ATOM 893 C C . PRO A 1 109 ? 64.803 13.870 15.890 1.00 55.85 108 PRO A C 1
ATOM 894 O O . PRO A 1 109 ? 65.520 14.522 15.114 1.00 60.08 108 PRO A O 1
ATOM 898 N N . GLU A 1 110 ? 65.172 13.561 17.138 1.00 55.79 109 GLU A N 1
ATOM 899 C CA . GLU A 1 110 ? 66.407 14.072 17.752 1.00 53.55 109 GLU A CA 1
ATOM 900 C C . GLU A 1 110 ? 67.612 13.164 17.604 1.00 51.65 109 GLU A C 1
ATOM 901 O O . GLU A 1 110 ? 68.688 13.540 18.051 1.00 51.64 109 GLU A O 1
ATOM 907 N N . GLU A 1 111 ? 67.443 11.965 17.031 1.00 48.03 110 GLU A N 1
ATOM 908 C CA . GLU A 1 111 ? 68.547 11.024 16.884 1.00 45.33 110 GLU A CA 1
ATOM 909 C C . GLU A 1 111 ? 68.575 10.463 15.459 1.00 45.10 110 GLU A C 1
ATOM 910 O O . GLU A 1 111 ? 67.931 9.455 15.177 1.00 47.69 110 GLU A O 1
ATOM 912 N N . CYS A 1 112 ? 69.324 11.121 14.581 1.00 40.71 111 CYS A N 1
ATOM 913 C CA A CYS A 1 112 ? 69.523 10.687 13.190 0.50 41.33 111 CYS A CA 1
ATOM 914 C CA B CYS A 1 112 ? 69.542 10.543 13.268 0.50 41.85 111 CYS A CA 1
ATOM 915 C C . CYS A 1 112 ? 71.015 10.543 12.912 1.00 42.22 111 CYS A C 1
ATOM 916 O O . CYS A 1 112 ? 71.811 11.348 13.399 1.00 41.63 111 CYS A O 1
ATOM 921 N N . SER A 1 113 ? 71.398 9.560 12.103 1.00 40.02 112 SER A N 1
ATOM 922 C CA . SER A 1 113 ? 72.811 9.316 11.800 1.00 38.81 112 SER A CA 1
ATOM 923 C C . SER A 1 113 ? 72.908 8.532 10.495 1.00 38.06 112 SER A C 1
ATOM 924 O O . SER A 1 113 ? 71.905 8.012 10.006 1.00 36.02 112 SER A O 1
ATOM 927 N N . ILE A 1 114 ? 74.116 8.448 9.956 1.00 38.22 113 ILE A N 1
ATOM 928 C CA . ILE A 1 114 ? 74.336 7.817 8.674 1.00 40.10 113 ILE A CA 1
ATOM 929 C C . ILE A 1 114 ? 75.372 6.704 8.869 1.00 38.94 113 ILE A C 1
ATOM 930 O O . ILE A 1 114 ? 76.398 6.903 9.555 1.00 39.52 113 ILE A O 1
ATOM 935 N N . LEU A 1 115 ? 75.094 5.537 8.291 1.00 33.67 114 LEU A N 1
ATOM 936 C CA . LEU A 1 115 ? 76.108 4.501 8.121 1.00 30.83 114 LEU A CA 1
ATOM 937 C C . LEU A 1 115 ? 76.672 4.742 6.713 1.00 32.24 114 LEU A C 1
ATOM 938 O O . LEU A 1 115 ? 75.946 4.605 5.722 1.00 29.79 114 LEU A O 1
ATOM 951 N N . TYR A 1 117 ? 79.353 4.384 3.462 1.00 29.17 116 TYR A N 1
ATOM 952 C CA . TYR A 1 117 ? 80.328 3.638 2.668 1.00 30.12 116 TYR A CA 1
ATOM 953 C C . TYR A 1 117 ? 81.113 4.720 1.903 1.00 30.16 116 TYR A C 1
ATOM 954 O O . TYR A 1 117 ? 80.574 5.337 0.997 1.00 31.18 116 TYR A O 1
ATOM 963 N N . ARG A 1 118 ? 82.342 5.006 2.346 1.00 32.23 117 ARG A N 1
ATOM 964 C CA . ARG A 1 118 ? 83.129 6.168 1.830 1.00 36.01 117 ARG A CA 1
ATOM 965 C C . ARG A 1 118 ? 84.542 5.812 1.339 1.00 36.50 117 ARG A C 1
ATOM 966 O O . ARG A 1 118 ? 85.205 6.642 0.709 1.00 35.45 117 ARG A O 1
ATOM 974 N N . GLN A 1 119 ? 84.998 4.589 1.571 1.00 35.87 118 GLN A N 1
ATOM 975 C CA . GLN A 1 119 ? 86.376 4.225 1.207 1.00 37.97 118 GLN A CA 1
ATOM 976 C C . GLN A 1 119 ? 86.578 4.032 -0.296 1.00 36.84 118 GLN A C 1
ATOM 977 O O . GLN A 1 119 ? 85.906 3.219 -0.944 1.00 32.68 118 GLN A O 1
ATOM 983 N N . ASP A 1 120 ? 87.540 4.768 -0.856 1.00 34.86 119 ASP A N 1
ATOM 984 C CA . ASP A 1 120 ? 87.889 4.627 -2.276 1.00 34.21 119 ASP A CA 1
ATOM 985 C C . ASP A 1 120 ? 86.695 4.770 -3.187 1.00 30.01 119 ASP A C 1
ATOM 986 O O . ASP A 1 120 ? 86.600 4.124 -4.233 1.00 30.46 119 ASP A O 1
ATOM 991 N N . VAL A 1 121 ? 85.798 5.660 -2.813 1.00 30.60 120 VAL A N 1
ATOM 992 C CA . VAL A 1 121 ? 84.623 5.890 -3.635 1.00 30.72 120 VAL A CA 1
ATOM 993 C C . VAL A 1 121 ? 84.976 6.749 -4.849 1.00 30.13 120 VAL A C 1
ATOM 994 O O . VAL A 1 121 ? 85.973 7.510 -4.820 1.00 29.32 120 VAL A O 1
ATOM 998 N N . ALA A 1 122 ? 84.178 6.601 -5.911 1.00 26.92 121 ALA A N 1
ATOM 999 C CA . ALA A 1 122 ? 84.412 7.264 -7.176 1.00 25.66 121 ALA A CA 1
ATOM 1000 C C . ALA A 1 122 ? 84.605 8.785 -7.026 1.00 29.35 121 ALA A C 1
ATOM 1001 O O . ALA A 1 122 ? 85.452 9.356 -7.700 1.00 26.50 121 ALA A O 1
ATOM 1003 N N . ASP A 1 123 ? 83.807 9.448 -6.191 1.00 25.90 122 ASP A N 1
ATOM 1004 C CA . ASP A 1 123 ? 83.871 10.923 -6.159 1.00 25.90 122 ASP A CA 1
ATOM 1005 C C . ASP A 1 123 ? 85.225 11.470 -5.712 1.00 27.25 122 ASP A C 1
ATOM 1006 O O . ASP A 1 123 ? 85.566 12.596 -6.050 1.00 27.27 122 ASP A O 1
ATOM 1011 N N . LEU A 1 124 ? 85.974 10.655 -4.979 1.00 27.01 123 LEU A N 1
ATOM 1012 C CA . LEU A 1 124 ? 87.273 11.054 -4.457 1.00 28.23 123 LEU A CA 1
ATOM 1013 C C . LEU A 1 124 ? 88.375 10.934 -5.498 1.00 27.52 123 LEU A C 1
ATOM 1014 O O . LEU A 1 124 ? 89.453 11.456 -5.274 1.00 27.76 123 LEU A O 1
ATOM 1019 N N . TYR A 1 125 ? 88.095 10.292 -6.636 1.00 27.71 124 TYR A N 1
ATOM 1020 C CA . TYR A 1 125 ? 89.050 10.152 -7.726 1.00 24.17 124 TYR A CA 1
ATOM 1021 C C . TYR A 1 125 ? 88.925 11.213 -8.819 1.00 26.27 124 TYR A C 1
ATOM 1022 O O . TYR A 1 125 ? 89.592 11.114 -9.827 1.00 26.37 124 TYR A O 1
ATOM 1031 N N . LEU A 1 126 ? 88.065 12.205 -8.627 1.00 26.33 125 LEU A N 1
ATOM 1032 C CA . LEU A 1 126 ? 88.067 13.377 -9.487 1.00 25.68 125 LEU A CA 1
ATOM 1033 C C . LEU A 1 126 ? 89.474 13.969 -9.410 1.00 25.42 125 LEU A C 1
ATOM 1034 O O . LEU A 1 126 ? 90.053 14.091 -8.319 1.00 28.51 125 LEU A O 1
ATOM 1039 N N . SER A 1 127 ? 90.030 14.270 -10.556 1.00 25.68 126 SER A N 1
ATOM 1040 C CA . SER A 1 127 ? 91.423 14.656 -10.655 1.00 27.63 126 SER A CA 1
ATOM 1041 C C . SER A 1 127 ? 91.536 16.025 -11.318 1.00 28.28 126 SER A C 1
ATOM 1042 O O . SER A 1 127 ? 90.626 16.451 -12.029 1.00 27.97 126 SER A O 1
ATOM 1045 N N . PRO A 1 128 ? 92.664 16.726 -11.102 1.00 28.11 127 PRO A N 1
ATOM 1046 C CA . PRO A 1 128 ? 92.853 18.033 -11.781 1.00 27.11 127 PRO A CA 1
ATOM 1047 C C . PRO A 1 128 ? 92.647 18.035 -13.301 1.00 26.78 127 PRO A C 1
ATOM 1048 O O . PRO A 1 128 ? 92.064 18.984 -13.837 1.00 25.83 127 PRO A O 1
ATOM 1052 N N . GLU A 1 129 ? 93.063 16.964 -13.981 1.00 27.23 128 GLU A N 1
ATOM 1053 C CA . GLU A 1 129 ? 92.899 16.900 -15.438 1.00 29.53 128 GLU A CA 1
ATOM 1054 C C . GLU A 1 129 ? 91.425 16.855 -15.855 1.00 29.84 128 GLU A C 1
ATOM 1055 O O . GLU A 1 129 ? 91.099 17.095 -17.019 1.00 30.34 128 GLU A O 1
ATOM 1058 N N . GLU A 1 130 ? 90.521 16.589 -14.915 1.00 28.57 129 GLU A N 1
ATOM 1059 C CA . GLU A 1 130 ? 89.092 16.521 -15.216 1.00 28.06 129 GLU A CA 1
ATOM 1060 C C . GLU A 1 130 ? 88.343 17.817 -14.887 1.00 26.96 129 GLU A C 1
ATOM 1061 O O . GLU A 1 130 ? 87.120 17.904 -15.058 1.00 29.15 129 GLU A O 1
ATOM 1067 N N . VAL A 1 131 ? 89.071 18.810 -14.388 1.00 29.03 130 VAL A N 1
ATOM 1068 C CA . VAL A 1 131 ? 88.542 20.131 -14.070 1.00 25.49 130 VAL A CA 1
ATOM 1069 C C . VAL A 1 131 ? 88.768 21.092 -15.255 1.00 27.94 130 VAL A C 1
ATOM 1070 O O . VAL A 1 131 ? 89.900 21.381 -15.625 1.00 27.39 130 VAL A O 1
ATOM 1074 N N . ASN A 1 132 ? 87.663 21.575 -15.823 1.00 27.78 131 ASN A N 1
ATOM 1075 C CA . ASN A 1 132 ? 87.652 22.342 -17.075 1.00 25.70 131 ASN A CA 1
ATOM 1076 C C . ASN A 1 132 ? 87.422 23.846 -16.843 1.00 26.90 131 ASN A C 1
ATOM 1077 O O . ASN A 1 132 ? 86.328 24.272 -16.439 1.00 26.22 131 ASN A O 1
ATOM 1082 N N . GLU A 1 133 ? 88.428 24.649 -17.149 1.00 25.40 132 GLU A N 1
ATOM 1083 C CA . GLU A 1 133 ? 88.311 26.114 -17.029 1.00 25.60 132 GLU A CA 1
ATOM 1084 C C . GLU A 1 133 ? 87.203 26.718 -17.864 1.00 26.84 132 GLU A C 1
ATOM 1085 O O . GLU A 1 133 ? 86.540 27.654 -17.390 1.00 25.32 132 GLU A O 1
ATOM 1091 N N . ALA A 1 134 ? 86.979 26.176 -19.086 1.00 25.69 133 ALA A N 1
ATOM 1092 C CA . ALA A 1 134 ? 85.936 26.664 -19.991 1.00 28.38 133 ALA A CA 1
ATOM 1093 C C . ALA A 1 134 ? 84.540 26.471 -19.415 1.00 29.54 133 ALA A C 1
ATOM 1094 O O . ALA A 1 134 ? 83.633 27.240 -19.718 1.00 29.09 133 ALA A O 1
ATOM 1096 N N . TYR A 1 135 ? 84.387 25.490 -18.528 1.00 28.26 134 TYR A N 1
ATOM 1097 C CA . TYR A 1 135 ? 83.104 25.223 -17.899 1.00 26.98 134 TYR A CA 1
ATOM 1098 C C . TYR A 1 135 ? 82.927 26.154 -16.725 1.00 23.97 134 TYR A C 1
ATOM 1099 O O . TYR A 1 135 ? 81.938 26.853 -16.616 1.00 22.79 134 TYR A O 1
ATOM 1108 N N . ILE A 1 136 ? 83.906 26.172 -15.842 1.00 25.22 135 ILE A N 1
ATOM 1109 C CA . ILE A 1 136 ? 83.855 27.040 -14.651 1.00 25.01 135 ILE A CA 1
ATOM 1110 C C . ILE A 1 136 ? 83.590 28.511 -14.986 1.00 27.89 135 ILE A C 1
ATOM 1111 O O . ILE A 1 136 ? 82.752 29.169 -14.366 1.00 25.83 135 ILE A O 1
ATOM 1116 N N . ARG A 1 137 ? 84.254 29.035 -16.010 1.00 27.76 136 ARG A N 1
ATOM 1117 C CA . ARG A 1 137 ? 84.075 30.434 -16.344 1.00 26.98 136 ARG A CA 1
ATOM 1118 C C . ARG A 1 137 ? 82.689 30.853 -16.853 1.00 27.40 136 ARG A C 1
ATOM 1119 O O . ARG A 1 137 ? 82.442 32.039 -16.965 1.00 26.87 136 ARG A O 1
ATOM 1127 N N . ARG A 1 138 ? 81.811 29.892 -17.129 1.00 27.66 137 ARG A N 1
ATOM 1128 C CA . ARG A 1 138 ? 80.427 30.171 -17.541 1.00 27.49 137 ARG A CA 1
ATOM 1129 C C . ARG A 1 138 ? 79.488 30.369 -16.381 1.00 26.86 137 ARG A C 1
ATOM 1130 O O . ARG A 1 138 ? 78.282 30.517 -16.570 1.00 28.49 137 ARG A O 1
ATOM 1138 N N . SER A 1 139 ? 80.030 30.348 -15.178 1.00 24.84 138 SER A N 1
ATOM 1139 C CA . SER A 1 139 ? 79.223 30.451 -13.950 1.00 26.81 138 SER A CA 1
ATOM 1140 C C . SER A 1 139 ? 79.467 31.732 -13.133 1.00 28.04 138 SER A C 1
ATOM 1141 O O . SER A 1 139 ? 80.562 32.282 -13.102 1.00 27.38 138 SER A O 1
ATOM 1144 N N . LYS A 1 140 ? 78.423 32.180 -12.461 1.00 27.14 139 LYS A N 1
ATOM 1145 C CA . LYS A 1 140 ? 78.512 33.236 -11.463 1.00 28.37 139 LYS A CA 1
ATOM 1146 C C . LYS A 1 140 ? 79.321 32.835 -10.251 1.00 29.49 139 LYS A C 1
ATOM 1147 O O . LYS A 1 140 ? 80.153 33.626 -9.749 1.00 26.21 139 LYS A O 1
ATOM 1153 N N . LEU A 1 141 ? 79.087 31.599 -9.795 1.00 26.43 140 LEU A N 1
ATOM 1154 C CA . LEU A 1 141 ? 79.629 31.054 -8.520 1.00 28.43 140 LEU A CA 1
ATOM 1155 C C . LEU A 1 141 ? 80.210 29.653 -8.734 1.00 27.14 140 LEU A C 1
ATOM 1156 O O . LEU A 1 141 ? 79.681 28.866 -9.527 1.00 26.47 140 LEU A O 1
ATOM 1161 N N . LEU A 1 142 ? 81.241 29.340 -7.952 1.00 26.26 141 LEU A N 1
ATOM 1162 C CA . LEU A 1 142 ? 81.744 27.984 -7.764 1.00 24.37 141 LEU A CA 1
ATOM 1163 C C . LEU A 1 142 ? 81.517 27.608 -6.318 1.00 26.82 141 LEU A C 1
ATOM 1164 O O . LEU A 1 142 ? 82.014 28.270 -5.416 1.00 26.46 141 LEU A O 1
ATOM 1169 N N . LEU A 1 143 ? 80.742 26.560 -6.103 1.00 27.35 142 LEU A N 1
ATOM 1170 C CA . LEU A 1 143 ? 80.463 26.071 -4.764 1.00 26.53 142 LEU A CA 1
ATOM 1171 C C . LEU A 1 143 ? 81.410 24.890 -4.493 1.00 24.69 142 LEU A C 1
ATOM 1172 O O . LEU A 1 143 ? 81.397 23.872 -5.182 1.00 27.07 142 LEU A O 1
ATOM 1177 N N . VAL A 1 144 ? 82.241 25.063 -3.500 1.00 24.13 143 VAL A N 1
ATOM 1178 C CA . VAL A 1 144 ? 83.207 24.054 -3.066 1.00 27.24 143 VAL A CA 1
ATOM 1179 C C . VAL A 1 144 ? 82.721 23.453 -1.754 1.00 29.06 143 VAL A C 1
ATOM 1180 O O . VAL A 1 144 ? 82.404 24.206 -0.832 1.00 28.62 143 VAL A O 1
ATOM 1184 N N . SER A 1 145 ? 82.580 22.137 -1.679 1.00 31.18 144 SER A N 1
ATOM 1185 C CA A SER A 1 145 ? 82.251 21.507 -0.408 0.50 32.29 144 SER A CA 1
ATOM 1186 C CA B SER A 1 145 ? 82.265 21.436 -0.438 0.50 32.99 144 SER A CA 1
ATOM 1187 C C . SER A 1 145 ? 83.531 20.979 0.270 1.00 31.78 144 SER A C 1
ATOM 1188 O O . SER A 1 145 ? 84.461 20.435 -0.378 1.00 29.86 144 SER A O 1
ATOM 1193 N N . GLY A 1 146 ? 83.593 21.172 1.582 1.00 32.04 145 GLY A N 1
ATOM 1194 C CA . GLY A 1 146 ? 84.742 20.758 2.359 1.00 31.24 145 GLY A CA 1
ATOM 1195 C C . GLY A 1 146 ? 85.140 19.299 2.270 1.00 30.88 145 GLY A C 1
ATOM 1196 O O . GLY A 1 146 ? 86.332 18.976 2.311 1.00 29.54 145 GLY A O 1
ATOM 1197 N N . THR A 1 147 ? 84.168 18.402 2.158 1.00 27.04 146 THR A N 1
ATOM 1198 C CA . THR A 1 147 ? 84.496 16.981 2.159 1.00 28.61 146 THR A CA 1
ATOM 1199 C C . THR A 1 147 ? 85.290 16.592 0.918 1.00 28.33 146 THR A C 1
ATOM 1200 O O . THR A 1 147 ? 86.062 15.630 0.947 1.00 29.36 146 THR A O 1
ATOM 1204 N N . ALA A 1 148 ? 85.132 17.354 -0.172 1.00 26.74 147 ALA A N 1
ATOM 1205 C CA . ALA A 1 148 ? 85.896 17.106 -1.395 1.00 27.01 147 ALA A CA 1
ATOM 1206 C C . ALA A 1 148 ? 87.408 17.347 -1.197 1.00 27.94 147 ALA A C 1
ATOM 1207 O O . ALA A 1 148 ? 88.206 16.976 -2.051 1.00 28.75 147 ALA A O 1
ATOM 1209 N N . LEU A 1 149 ? 87.789 17.990 -0.095 1.00 28.75 148 LEU A N 1
ATOM 1210 C CA . LEU A 1 149 ? 89.198 18.197 0.242 1.00 28.41 148 LEU A CA 1
ATOM 1211 C C . LEU A 1 149 ? 89.768 17.055 1.077 1.00 28.51 148 LEU A C 1
ATOM 1212 O O . LEU A 1 149 ? 90.952 17.095 1.406 1.00 29.75 148 LEU A O 1
ATOM 1217 N N . SER A 1 150 ? 88.940 16.076 1.452 1.00 28.31 149 SER A N 1
ATOM 1218 C CA . SER A 1 150 ? 89.335 15.037 2.407 1.00 28.23 149 SER A CA 1
ATOM 1219 C C . SER A 1 150 ? 90.384 14.061 1.871 1.00 29.07 149 SER A C 1
ATOM 1220 O O . SER A 1 150 ? 91.104 13.453 2.665 1.00 31.11 149 SER A O 1
ATOM 1223 N N . LYS A 1 151 ? 90.500 13.910 0.546 1.00 26.75 150 LYS A N 1
ATOM 1224 C CA . LYS A 1 151 ? 91.443 12.958 -0.017 1.00 28.77 150 LYS A CA 1
ATOM 1225 C C . LYS A 1 151 ? 91.885 13.454 -1.383 1.00 29.36 150 LYS A C 1
ATOM 1226 O O . LYS A 1 151 ? 91.107 14.038 -2.106 1.00 27.12 150 LYS A O 1
ATOM 1232 N N . SER A 1 152 ? 93.121 13.147 -1.736 1.00 28.54 151 SER A N 1
ATOM 1233 C CA . SER A 1 152 ? 93.575 13.220 -3.121 1.00 26.50 151 SER A CA 1
ATOM 1234 C C . SER A 1 152 ? 93.043 12.051 -3.970 1.00 25.82 151 SER A C 1
ATOM 1235 O O . SER A 1 152 ? 92.909 10.936 -3.454 1.00 28.57 151 SER A O 1
ATOM 1238 N N . PRO A 1 153 ? 92.858 12.250 -5.283 1.00 25.83 152 PRO A N 1
ATOM 1239 C CA . PRO A 1 153 ? 93.114 13.470 -6.047 1.00 27.74 152 PRO A CA 1
ATOM 1240 C C . PRO A 1 153 ? 92.043 14.515 -6.015 1.00 24.96 152 PRO A C 1
ATOM 1241 O O . PRO A 1 153 ? 92.256 15.605 -6.552 1.00 26.35 152 PRO A O 1
ATOM 1245 N N . SER A 1 154 ? 90.904 14.229 -5.399 1.00 24.35 153 SER A N 1
ATOM 1246 C CA . SER A 1 154 ? 89.818 15.223 -5.325 1.00 25.49 153 SER A CA 1
ATOM 1247 C C . SER A 1 154 ? 90.314 16.542 -4.734 1.00 25.75 153 SER A C 1
ATOM 1248 O O . SER A 1 154 ? 89.970 17.639 -5.231 1.00 24.29 153 SER A O 1
ATOM 1251 N N . ARG A 1 155 ? 91.098 16.465 -3.653 1.00 26.18 154 ARG A N 1
ATOM 1252 C CA . ARG A 1 155 ? 91.652 17.660 -2.997 1.00 25.91 154 ARG A CA 1
ATOM 1253 C C . ARG A 1 155 ? 92.335 18.607 -3.997 1.00 25.79 154 ARG A C 1
ATOM 1254 O O . ARG A 1 155 ? 92.056 19.817 -4.003 1.00 24.66 154 ARG A O 1
ATOM 1262 N N . GLU A 1 156 ? 93.189 18.060 -4.867 1.00 26.26 155 GLU A N 1
ATOM 1263 C CA . GLU A 1 156 ? 93.896 18.873 -5.886 1.00 28.19 155 GLU A CA 1
ATOM 1264 C C . GLU A 1 156 ? 92.980 19.356 -7.011 1.00 27.78 155 GLU A C 1
ATOM 1265 O O . GLU A 1 156 ? 93.173 20.466 -7.541 1.00 25.86 155 GLU A O 1
ATOM 1271 N N . ALA A 1 157 ? 91.985 18.541 -7.374 1.00 26.13 156 ALA A N 1
ATOM 1272 C CA . ALA A 1 157 ? 90.977 18.963 -8.317 1.00 26.59 156 ALA A CA 1
ATOM 1273 C C . ALA A 1 157 ? 90.249 20.200 -7.780 1.00 25.77 156 ALA A C 1
ATOM 1274 O O . ALA A 1 157 ? 90.015 21.153 -8.519 1.00 25.78 156 ALA A O 1
ATOM 1276 N N . VAL A 1 158 ? 89.895 20.189 -6.494 1.00 26.38 157 VAL A N 1
ATOM 1277 C CA . VAL A 1 158 ? 89.221 21.340 -5.887 1.00 24.41 157 VAL A CA 1
ATOM 1278 C C . VAL A 1 158 ? 90.133 22.551 -5.858 1.00 25.82 157 VAL A C 1
ATOM 1279 O O . VAL A 1 158 ? 89.719 23.666 -6.182 1.00 24.34 157 VAL A O 1
ATOM 1283 N N . LEU A 1 159 ? 91.386 22.354 -5.456 1.00 23.76 158 LEU A N 1
ATOM 1284 C CA . LEU A 1 159 ? 92.311 23.489 -5.420 1.00 25.54 158 LEU A CA 1
ATOM 1285 C C . LEU A 1 159 ? 92.472 24.101 -6.833 1.00 23.82 158 LEU A C 1
ATOM 1286 O O . LEU A 1 159 ? 92.578 25.351 -6.988 1.00 23.99 158 LEU A O 1
ATOM 1291 N N . LYS A 1 160 ? 92.534 23.249 -7.861 1.00 25.28 159 LYS A N 1
ATOM 1292 C CA . LYS A 1 160 ? 92.615 23.724 -9.236 1.00 23.39 159 LYS A CA 1
ATOM 1293 C C . LYS A 1 160 ? 91.367 24.513 -9.619 1.00 25.00 159 LYS A C 1
ATOM 1294 O O . LYS A 1 160 ? 91.450 25.626 -10.148 1.00 24.12 159 LYS A O 1
ATOM 1300 N N . ALA A 1 161 ? 90.201 23.955 -9.322 1.00 23.36 160 ALA A N 1
ATOM 1301 C CA . ALA A 1 161 ? 88.906 24.645 -9.579 1.00 27.59 160 ALA A CA 1
ATOM 1302 C C . ALA A 1 161 ? 88.832 26.050 -8.984 1.00 25.53 160 ALA A C 1
ATOM 1303 O O . ALA A 1 161 ? 88.419 26.986 -9.666 1.00 23.07 160 ALA A O 1
ATOM 1305 N N . ILE A 1 162 ? 89.298 26.206 -7.746 1.00 25.17 161 ILE A N 1
ATOM 1306 C CA . ILE A 1 162 ? 89.286 27.489 -7.047 1.00 26.03 161 ILE A CA 1
ATOM 1307 C C . ILE A 1 162 ? 90.172 28.495 -7.790 1.00 24.22 161 ILE A C 1
ATOM 1308 O O . ILE A 1 162 ? 89.754 29.610 -8.066 1.00 25.30 161 ILE A O 1
ATOM 1313 N N . ARG A 1 163 ? 91.384 28.082 -8.159 1.00 25.01 162 ARG A N 1
ATOM 1314 C CA . ARG A 1 163 ? 92.281 28.945 -8.935 1.00 26.70 162 ARG A CA 1
ATOM 1315 C C . ARG A 1 163 ? 91.669 29.433 -10.258 1.00 26.85 162 ARG A C 1
ATOM 1316 O O . ARG A 1 163 ? 91.727 30.607 -10.593 1.00 23.54 162 ARG A O 1
ATOM 1324 N N . LEU A 1 164 ? 91.078 28.511 -10.993 1.00 24.54 163 LEU A N 1
ATOM 1325 C CA . LEU A 1 164 ? 90.442 28.796 -12.257 1.00 26.09 163 LEU A CA 1
ATOM 1326 C C . LEU A 1 164 ? 89.245 29.707 -12.065 1.00 25.19 163 LEU A C 1
ATOM 1327 O O . LEU A 1 164 ? 89.068 30.676 -12.822 1.00 24.68 163 LEU A O 1
ATOM 1332 N N . ALA A 1 165 ? 88.443 29.460 -11.016 1.00 25.27 164 ALA A N 1
ATOM 1333 C CA . ALA A 1 165 ? 87.318 30.354 -10.695 1.00 23.81 164 ALA A CA 1
ATOM 1334 C C . ALA A 1 165 ? 87.815 31.767 -10.461 1.00 24.76 164 ALA A C 1
ATOM 1335 O O . ALA A 1 165 ? 87.356 32.745 -11.074 1.00 26.14 164 ALA A O 1
ATOM 1337 N N . LYS A 1 166 ? 88.792 31.898 -9.590 1.00 26.89 165 LYS A N 1
ATOM 1338 C CA . LYS A 1 166 ? 89.250 33.224 -9.202 1.00 27.89 165 LYS A CA 1
ATOM 1339 C C . LYS A 1 166 ? 89.763 34.049 -10.378 1.00 26.21 165 LYS A C 1
ATOM 1340 O O . LYS A 1 166 ? 89.485 35.258 -10.474 1.00 29.14 165 LYS A O 1
ATOM 1346 N N . ARG A 1 167 ? 90.502 33.417 -11.268 1.00 27.49 166 ARG A N 1
ATOM 1347 C CA . ARG A 1 167 ? 91.070 34.106 -12.410 1.00 27.60 166 ARG A CA 1
ATOM 1348 C C . ARG A 1 167 ? 90.078 34.381 -13.534 1.00 27.74 166 ARG A C 1
ATOM 1349 O O . ARG A 1 167 ? 90.389 35.135 -14.416 1.00 27.56 166 ARG A O 1
ATOM 1357 N N . ASN A 1 168 ? 88.869 33.843 -13.428 1.00 27.13 167 ASN A N 1
ATOM 1358 C CA . ASN A 1 168 ? 87.782 34.116 -14.357 1.00 26.66 167 ASN A CA 1
ATOM 1359 C C . ASN A 1 168 ? 86.624 34.898 -13.726 1.00 27.91 167 ASN A C 1
ATOM 1360 O O . ASN A 1 168 ? 85.519 34.943 -14.269 1.00 27.01 167 ASN A O 1
ATOM 1365 N N . ASP A 1 169 ? 86.879 35.502 -12.568 1.00 27.14 168 ASP A N 1
ATOM 1366 C CA . ASP A 1 169 ? 85.905 36.345 -11.908 1.00 28.43 168 ASP A CA 1
ATOM 1367 C C . ASP A 1 169 ? 84.635 35.564 -11.574 1.00 29.60 168 ASP A C 1
ATOM 1368 O O . ASP A 1 169 ? 83.519 36.059 -11.705 1.00 28.11 168 ASP A O 1
ATOM 1373 N N . VAL A 1 170 ? 84.838 34.317 -11.171 1.00 27.13 169 VAL A N 1
ATOM 1374 C CA . VAL A 1 170 ? 83.794 33.432 -10.695 1.00 25.88 169 VAL A CA 1
ATOM 1375 C C . VAL A 1 170 ? 83.910 33.442 -9.160 1.00 24.89 169 VAL A C 1
ATOM 1376 O O . VAL A 1 170 ? 84.972 33.149 -8.604 1.00 27.23 169 VAL A O 1
ATOM 1380 N N . LYS A 1 171 ? 82.823 33.794 -8.482 1.00 28.38 170 LYS A N 1
ATOM 1381 C CA . LYS A 1 171 ? 82.826 33.895 -7.023 1.00 29.98 170 LYS A CA 1
ATOM 1382 C C . LYS A 1 171 ? 82.938 32.488 -6.392 1.00 29.84 170 LYS A C 1
ATOM 1383 O O . LYS A 1 171 ? 82.173 31.585 -6.749 1.00 29.39 170 LYS A O 1
ATOM 1389 N N . VAL A 1 172 ? 83.861 32.328 -5.444 1.00 26.66 171 VAL A N 1
ATOM 1390 C CA . VAL A 1 172 ? 84.137 31.025 -4.786 1.00 26.02 171 VAL A CA 1
ATOM 1391 C C . VAL A 1 172 ? 83.404 31.011 -3.468 1.00 27.63 171 VAL A C 1
ATOM 1392 O O . VAL A 1 172 ? 83.635 31.881 -2.610 1.00 26.54 171 VAL A O 1
ATOM 1396 N N . VAL A 1 173 ? 82.476 30.066 -3.372 1.00 25.42 172 VAL A N 1
ATOM 1397 C CA . VAL A 1 173 ? 81.678 29.856 -2.189 1.00 27.05 172 VAL A CA 1
ATOM 1398 C C . VAL A 1 173 ? 82.090 28.548 -1.536 1.00 25.11 172 VAL A C 1
ATOM 1399 O O . VAL A 1 173 ? 82.005 27.454 -2.146 1.00 26.44 172 VAL A O 1
ATOM 1403 N N . PHE A 1 174 ? 82.566 28.643 -0.297 1.00 24.85 173 PHE A N 1
ATOM 1404 C CA . PHE A 1 174 ? 83.087 27.481 0.418 1.00 27.18 173 PHE A CA 1
ATOM 1405 C C . PHE A 1 174 ? 82.075 27.083 1.482 1.00 27.59 173 PHE A C 1
ATOM 1406 O O . PHE A 1 174 ? 81.844 27.831 2.435 1.00 26.62 173 PHE A O 1
ATOM 1414 N N . GLU A 1 175 ? 81.496 25.893 1.294 1.00 26.67 174 GLU A N 1
ATOM 1415 C CA . GLU A 1 175 ? 80.568 25.310 2.235 1.00 28.24 174 GLU A CA 1
ATOM 1416 C C . GLU A 1 175 ? 81.319 24.305 3.086 1.00 28.18 174 GLU A C 1
ATOM 1417 O O . GLU A 1 175 ? 81.824 23.300 2.582 1.00 26.49 174 GLU A O 1
ATOM 1423 N N . LEU A 1 176 ? 81.359 24.529 4.402 1.00 27.29 175 LEU A N 1
ATOM 1424 C CA . LEU A 1 176 ? 82.296 23.824 5.235 1.00 28.09 175 LEU A CA 1
ATOM 1425 C C . LEU A 1 176 ? 81.964 22.338 5.411 1.00 35.39 175 LEU A C 1
ATOM 1426 O O . LEU A 1 176 ? 82.897 21.558 5.487 1.00 44.73 175 LEU A O 1
ATOM 1431 N N . ASP A 1 177 ? 80.691 21.943 5.408 1.00 32.20 176 ASP A N 1
ATOM 1432 C CA . ASP A 1 177 ? 80.295 20.519 5.193 1.00 35.31 176 ASP A CA 1
ATOM 1433 C C . ASP A 1 177 ? 81.211 19.555 5.913 1.00 27.31 176 ASP A C 1
ATOM 1434 O O . ASP A 1 177 ? 81.943 18.867 5.241 1.00 32.83 176 ASP A O 1
ATOM 1439 N N . TYR A 1 178 ? 81.209 19.513 7.251 1.00 31.53 177 TYR A N 1
ATOM 1440 C CA . TYR A 1 178 ? 82.211 18.702 7.976 1.00 30.44 177 TYR A CA 1
ATOM 1441 C C . TYR A 1 178 ? 81.736 17.265 8.230 1.00 31.44 177 TYR A C 1
ATOM 1442 O O . TYR A 1 178 ? 80.716 17.048 8.872 1.00 30.77 177 TYR A O 1
ATOM 1451 N N . ARG A 1 179 ? 82.531 16.307 7.761 1.00 29.81 178 ARG A N 1
ATOM 1452 C CA . ARG A 1 179 ? 82.288 14.878 7.912 1.00 32.63 178 ARG A CA 1
ATOM 1453 C C . ARG A 1 179 ? 83.557 14.289 8.519 1.00 29.25 178 ARG A C 1
ATOM 1454 O O . ARG A 1 179 ? 84.485 13.947 7.799 1.00 31.76 178 ARG A O 1
ATOM 1459 N N . PRO A 1 180 ? 83.633 14.248 9.848 1.00 29.86 179 PRO A N 1
ATOM 1460 C CA . PRO A 1 180 ? 84.889 13.838 10.511 1.00 30.41 179 PRO A CA 1
ATOM 1461 C C . PRO A 1 180 ? 85.429 12.474 10.102 1.00 31.24 179 PRO A C 1
ATOM 1462 O O . PRO A 1 180 ? 86.624 12.309 10.007 1.00 30.49 179 PRO A O 1
ATOM 1466 N N . TYR A 1 181 ? 84.559 11.521 9.810 1.00 30.59 180 TYR A N 1
ATOM 1467 C CA . TYR A 1 181 ? 85.040 10.194 9.430 1.00 33.01 180 TYR A CA 1
ATOM 1468 C C . TYR A 1 181 ? 85.600 10.126 8.020 1.00 33.29 180 TYR A C 1
ATOM 1469 O O . TYR A 1 181 ? 86.208 9.114 7.636 1.00 33.68 180 TYR A O 1
ATOM 1478 N N . SER A 1 182 ? 85.457 11.198 7.250 1.00 31.73 181 SER A N 1
ATOM 1479 C CA . SER A 1 182 ? 86.167 11.288 5.948 1.00 30.48 181 SER A CA 1
ATOM 1480 C C . SER A 1 182 ? 87.618 11.723 6.028 1.00 31.00 181 SER A C 1
ATOM 1481 O O . SER A 1 182 ? 88.352 11.657 5.026 1.00 30.24 181 SER A O 1
ATOM 1484 N N . TRP A 1 183 ? 88.037 12.145 7.210 1.00 30.50 182 TRP A N 1
ATOM 1485 C CA . TRP A 1 183 ? 89.376 12.682 7.441 1.00 30.76 182 TRP A CA 1
ATOM 1486 C C . TRP A 1 183 ? 90.201 11.820 8.384 1.00 32.51 182 TRP A C 1
ATOM 1487 O O . TRP A 1 183 ? 89.665 11.051 9.189 1.00 32.47 182 TRP A O 1
ATOM 1498 N N . GLU A 1 184 ? 91.514 11.983 8.317 1.00 32.01 183 GLU A N 1
ATOM 1499 C CA . GLU A 1 184 ? 92.399 11.262 9.231 1.00 31.46 183 GLU A CA 1
ATOM 1500 C C . GLU A 1 184 ? 92.439 11.895 10.610 1.00 32.88 183 GLU A C 1
ATOM 1501 O O . GLU A 1 184 ? 92.363 11.198 11.642 1.00 30.51 183 GLU A O 1
ATOM 1507 N N . THR A 1 185 ? 92.604 13.215 10.662 1.00 28.42 184 THR A N 1
ATOM 1508 C CA . THR A 1 185 ? 92.650 13.920 11.964 1.00 28.11 184 THR A CA 1
ATOM 1509 C C . THR A 1 185 ? 92.015 15.316 11.822 1.00 28.17 184 THR A C 1
ATOM 1510 O O . THR A 1 185 ? 91.957 15.866 10.712 1.00 26.27 184 THR A O 1
ATOM 1514 N N . PRO A 1 186 ? 91.497 15.889 12.913 1.00 27.51 185 PRO A N 1
ATOM 1515 C CA . PRO A 1 186 ? 90.971 17.250 12.829 1.00 29.78 185 PRO A CA 1
ATOM 1516 C C . PRO A 1 186 ? 91.996 18.307 12.439 1.00 29.01 185 PRO A C 1
ATOM 1517 O O . PRO A 1 186 ? 91.618 19.286 11.835 1.00 26.66 185 PRO A O 1
ATOM 1521 N N . GLU A 1 187 ? 93.252 18.126 12.826 1.00 25.72 186 GLU A N 1
ATOM 1522 C CA . GLU A 1 187 ? 94.305 19.072 12.428 1.00 28.01 186 GLU A CA 1
ATOM 1523 C C . GLU A 1 187 ? 94.511 19.063 10.904 1.00 28.28 186 GLU A C 1
ATOM 1524 O O . GLU A 1 187 ? 94.745 20.100 10.297 1.00 26.48 186 GLU A O 1
ATOM 1530 N N . GLU A 1 188 ? 94.421 17.883 10.285 1.00 26.16 187 GLU A N 1
ATOM 1531 C CA . GLU A 1 188 ? 94.453 17.776 8.832 1.00 27.16 187 GLU A CA 1
ATOM 1532 C C . GLU A 1 188 ? 93.304 18.571 8.192 1.00 26.04 187 GLU A C 1
ATOM 1533 O O . GLU A 1 188 ? 93.502 19.332 7.241 1.00 27.64 187 GLU A O 1
ATOM 1539 N N . THR A 1 189 ? 92.104 18.412 8.755 1.00 26.50 188 THR A N 1
ATOM 1540 C CA . THR A 1 189 ? 90.962 19.181 8.284 1.00 26.24 188 THR A CA 1
ATOM 1541 C C . THR A 1 189 ? 91.260 20.682 8.411 1.00 26.28 188 THR A C 1
ATOM 1542 O O . THR A 1 189 ? 91.029 21.420 7.470 1.00 23.89 188 THR A O 1
ATOM 1546 N N . ALA A 1 190 ? 91.785 21.124 9.551 1.00 24.52 189 ALA A N 1
ATOM 1547 C CA . ALA A 1 190 ? 92.099 22.551 9.773 1.00 23.58 189 ALA A CA 1
ATOM 1548 C C . ALA A 1 190 ? 93.070 23.100 8.718 1.00 25.35 189 ALA A C 1
ATOM 1549 O O . ALA A 1 190 ? 92.855 24.167 8.143 1.00 26.16 189 ALA A O 1
ATOM 1551 N N . VAL A 1 191 ? 94.089 22.323 8.408 1.00 24.65 190 VAL A N 1
ATOM 1552 C CA . VAL A 1 191 ? 95.057 22.718 7.403 1.00 26.48 190 VAL A CA 1
ATOM 1553 C C . VAL A 1 191 ? 94.386 23.092 6.065 1.00 24.75 190 VAL A C 1
ATOM 1554 O O . VAL A 1 191 ? 94.675 24.134 5.481 1.00 26.28 190 VAL A O 1
ATOM 1558 N N . TYR A 1 192 ? 93.527 22.224 5.556 1.00 24.29 191 TYR A N 1
ATOM 1559 C CA . TYR A 1 192 ? 92.909 22.437 4.241 1.00 26.12 191 TYR A CA 1
ATOM 1560 C C . TYR A 1 192 ? 91.718 23.395 4.278 1.00 27.67 191 TYR A C 1
ATOM 1561 O O . TYR A 1 192 ? 91.574 24.232 3.398 1.00 28.09 191 TYR A O 1
ATOM 1570 N N . TYR A 1 193 ? 90.902 23.290 5.315 1.00 27.19 192 TYR A N 1
ATOM 1571 C CA . TYR A 1 193 ? 89.809 24.263 5.496 1.00 26.81 192 TYR A CA 1
ATOM 1572 C C . TYR A 1 193 ? 90.323 25.683 5.625 1.00 26.61 192 TYR A C 1
ATOM 1573 O O . TYR A 1 193 ? 89.740 26.575 5.042 1.00 27.78 192 TYR A O 1
ATOM 1582 N N . SER A 1 194 ? 91.340 25.933 6.454 1.00 26.16 193 SER A N 1
ATOM 1583 C CA . SER A 1 194 ? 91.908 27.297 6.596 1.00 26.59 193 SER A CA 1
ATOM 1584 C C . SER A 1 194 ? 92.435 27.834 5.252 1.00 28.64 193 SER A C 1
ATOM 1585 O O . SER A 1 194 ? 92.120 28.941 4.833 1.00 27.33 193 SER A O 1
ATOM 1588 N N . LEU A 1 195 ? 93.187 27.003 4.556 1.00 32.21 194 LEU A N 1
ATOM 1589 C CA . LEU A 1 195 ? 93.810 27.356 3.260 1.00 34.27 194 LEU A CA 1
ATOM 1590 C C . LEU A 1 195 ? 92.738 27.743 2.239 1.00 31.78 194 LEU A C 1
ATOM 1591 O O . LEU A 1 195 ? 92.812 28.813 1.620 1.00 30.72 194 LEU A O 1
ATOM 1596 N N . VAL A 1 196 ? 91.714 26.895 2.134 1.00 28.47 195 VAL A N 1
ATOM 1597 C CA . VAL A 1 196 ? 90.640 27.115 1.176 1.00 26.04 195 VAL A CA 1
ATOM 1598 C C . VAL A 1 196 ? 89.776 28.327 1.582 1.00 27.74 195 VAL A C 1
ATOM 1599 O O . VAL A 1 196 ? 89.492 29.191 0.748 1.00 28.49 195 VAL A O 1
ATOM 1603 N N . ALA A 1 197 ? 89.428 28.445 2.871 1.00 26.95 196 ALA A N 1
ATOM 1604 C CA . ALA A 1 197 ? 88.618 29.599 3.292 1.00 26.34 196 ALA A CA 1
ATOM 1605 C C . ALA A 1 197 ? 89.365 30.896 2.996 1.00 28.13 196 ALA A C 1
ATOM 1606 O O . ALA A 1 197 ? 88.760 31.898 2.589 1.00 25.94 196 ALA A O 1
ATOM 1608 N N . GLU A 1 198 ? 90.697 30.883 3.142 1.00 28.45 197 GLU A N 1
ATOM 1609 C CA . GLU A 1 198 ? 91.476 32.096 2.940 1.00 26.19 197 GLU A CA 1
ATOM 1610 C C . GLU A 1 198 ? 91.459 32.577 1.483 1.00 25.61 197 GLU A C 1
ATOM 1611 O O . GLU A 1 198 ? 91.655 33.759 1.238 1.00 29.83 197 GLU A O 1
ATOM 1617 N N . GLN A 1 199 ? 91.194 31.657 0.576 1.00 26.78 198 GLN A N 1
ATOM 1618 C CA A GLN A 1 199 ? 91.137 31.885 -0.870 0.50 28.58 198 GLN A CA 1
ATOM 1619 C CA B GLN A 1 199 ? 91.164 31.933 -0.858 0.50 29.01 198 GLN A CA 1
ATOM 1620 C C . GLN A 1 199 ? 89.738 32.212 -1.350 1.00 28.22 198 GLN A C 1
ATOM 1621 O O . GLN A 1 199 ? 89.548 32.610 -2.505 1.00 28.58 198 GLN A O 1
ATOM 1632 N N . SER A 1 200 ? 88.737 31.990 -0.499 1.00 28.50 199 SER A N 1
ATOM 1633 C CA . SER A 1 200 ? 87.323 32.041 -0.930 1.00 27.50 199 SER A CA 1
ATOM 1634 C C . SER A 1 200 ? 86.714 33.424 -0.766 1.00 27.16 199 SER A C 1
ATOM 1635 O O . SER A 1 200 ? 87.192 34.224 0.022 1.00 28.27 199 SER A O 1
ATOM 1638 N N . ASP A 1 201 ? 85.619 33.671 -1.486 1.00 27.26 200 ASP A N 1
ATOM 1639 C CA . ASP A 1 201 ? 84.891 34.934 -1.437 1.00 26.97 200 ASP A CA 1
ATOM 1640 C C . ASP A 1 201 ? 83.764 34.915 -0.401 1.00 26.32 200 ASP A C 1
ATOM 1641 O O . ASP A 1 201 ? 83.503 35.904 0.296 1.00 26.39 200 ASP A O 1
ATOM 1646 N N . ILE A 1 202 ? 83.119 33.764 -0.299 1.00 26.61 201 ILE A N 1
ATOM 1647 C CA . ILE A 1 202 ? 82.031 33.540 0.659 1.00 25.36 201 ILE A CA 1
ATOM 1648 C C . ILE A 1 202 ? 82.293 32.226 1.352 1.00 26.02 201 ILE A C 1
ATOM 1649 O O . ILE A 1 202 ? 82.565 31.215 0.688 1.00 25.56 201 ILE A O 1
ATOM 1654 N N . VAL A 1 203 ? 82.190 32.223 2.679 1.00 25.20 202 VAL A N 1
ATOM 1655 C CA . VAL A 1 203 ? 82.361 31.018 3.475 1.00 25.54 202 VAL A CA 1
ATOM 1656 C C . VAL A 1 203 ? 81.137 30.818 4.343 1.00 25.49 202 VAL A C 1
ATOM 1657 O O . VAL A 1 203 ? 80.721 31.753 5.035 1.00 26.53 202 VAL A O 1
ATOM 1661 N N . ILE A 1 204 ? 80.553 29.616 4.268 1.00 23.18 203 ILE A N 1
ATOM 1662 C CA . ILE A 1 204 ? 79.302 29.279 4.969 1.00 25.75 203 ILE A CA 1
ATOM 1663 C C . ILE A 1 204 ? 79.530 28.021 5.781 1.00 25.38 203 ILE A C 1
ATOM 1664 O O . ILE A 1 204 ? 79.983 27.034 5.229 1.00 28.28 203 ILE A O 1
ATOM 1669 N N . GLY A 1 205 ? 79.226 28.048 7.074 1.00 24.77 204 GLY A N 1
ATOM 1670 C CA . GLY A 1 205 ? 79.428 26.879 7.932 1.00 26.51 204 GLY A CA 1
ATOM 1671 C C . GLY A 1 205 ? 78.785 27.067 9.272 1.00 28.66 204 GLY A C 1
ATOM 1672 O O . GLY A 1 205 ? 78.393 28.187 9.618 1.00 25.93 204 GLY A O 1
ATOM 1673 N N . THR A 1 206 ? 78.660 25.976 10.021 1.00 28.17 205 THR A N 1
ATOM 1674 C CA . THR A 1 206 ? 78.233 26.054 11.384 1.00 25.92 205 THR A CA 1
ATOM 1675 C C . THR A 1 206 ? 79.375 26.549 12.257 1.00 27.93 205 THR A C 1
ATOM 1676 O O . THR A 1 206 ? 80.553 26.448 11.900 1.00 24.61 205 THR A O 1
ATOM 1680 N N . ARG A 1 207 ? 79.047 27.026 13.449 1.00 26.57 206 ARG A N 1
ATOM 1681 C CA . ARG A 1 207 ? 80.073 27.452 14.397 1.00 26.05 206 ARG A CA 1
ATOM 1682 C C . ARG A 1 207 ? 81.028 26.286 14.666 1.00 28.33 206 ARG A C 1
ATOM 1683 O O . ARG A 1 207 ? 82.214 26.473 14.714 1.00 26.56 206 ARG A O 1
ATOM 1691 N N . GLU A 1 208 ? 80.516 25.065 14.798 1.00 26.90 207 GLU A N 1
ATOM 1692 C CA . GLU A 1 208 ? 81.378 23.906 15.017 1.00 29.12 207 GLU A CA 1
ATOM 1693 C C . GLU A 1 208 ? 82.348 23.667 13.862 1.00 26.65 207 GLU A C 1
ATOM 1694 O O . GLU A 1 208 ? 83.523 23.360 14.077 1.00 28.79 207 GLU A O 1
ATOM 1697 N N . GLU A 1 209 ? 81.890 23.900 12.644 1.00 27.91 208 GLU A N 1
ATOM 1698 C CA . GLU A 1 209 ? 82.714 23.771 11.461 1.00 27.63 208 GLU A CA 1
ATOM 1699 C C . GLU A 1 209 ? 83.809 24.850 11.394 1.00 26.96 208 GLU A C 1
ATOM 1700 O O . GLU A 1 209 ? 84.952 24.572 10.994 1.00 26.45 208 GLU A O 1
ATOM 1706 N N . PHE A 1 210 ? 83.496 26.066 11.801 1.00 26.49 209 PHE A N 1
ATOM 1707 C CA . PHE A 1 210 ? 84.527 27.082 11.899 1.00 24.90 209 PHE A CA 1
ATOM 1708 C C . PHE A 1 210 ? 85.524 26.754 12.986 1.00 26.03 209 PHE A C 1
ATOM 1709 O O . PHE A 1 210 ? 86.734 27.063 12.817 1.00 27.87 209 PHE A O 1
ATOM 1717 N N . ASP A 1 211 ? 85.068 26.156 14.095 1.00 26.10 210 ASP A N 1
ATOM 1718 C CA . ASP A 1 211 ? 86.008 25.697 15.124 1.00 24.85 210 ASP A CA 1
ATOM 1719 C C . ASP A 1 211 ? 87.016 24.715 14.505 1.00 26.01 210 ASP A C 1
ATOM 1720 O O . ASP A 1 211 ? 88.197 24.846 14.738 1.00 26.34 210 ASP A O 1
ATOM 1725 N N . VAL A 1 212 ? 86.533 23.775 13.696 1.00 26.30 211 VAL A N 1
ATOM 1726 C CA . VAL A 1 212 ? 87.418 22.809 13.025 1.00 27.54 211 VAL A CA 1
ATOM 1727 C C . VAL A 1 212 ? 88.410 23.503 12.100 1.00 27.24 211 VAL A C 1
ATOM 1728 O O . VAL A 1 212 ? 89.599 23.219 12.138 1.00 27.56 211 VAL A O 1
ATOM 1732 N N . LEU A 1 213 ? 87.910 24.407 11.276 1.00 26.72 212 LEU A N 1
ATOM 1733 C CA . LEU A 1 213 ? 88.723 25.254 10.411 1.00 26.93 212 LEU A CA 1
ATOM 1734 C C . LEU A 1 213 ? 89.863 25.932 11.169 1.00 27.50 212 LEU A C 1
ATOM 1735 O O . LEU A 1 213 ? 90.984 26.021 10.679 1.00 27.40 212 LEU A O 1
ATOM 1740 N N . GLU A 1 214 ? 89.555 26.419 12.366 1.00 25.88 213 GLU A N 1
ATOM 1741 C CA . GLU A 1 214 ? 90.514 27.170 13.143 1.00 26.85 213 GLU A CA 1
ATOM 1742 C C . GLU A 1 214 ? 91.392 26.286 13.996 1.00 27.19 213 GLU A C 1
ATOM 1743 O O . GLU A 1 214 ? 92.157 26.795 14.832 1.00 26.65 213 GLU A O 1
ATOM 1749 N N . ASN A 1 215 ? 91.273 24.961 13.829 1.00 27.84 214 ASN A N 1
ATOM 1750 C CA . ASN A 1 215 ? 92.007 23.990 14.657 1.00 27.81 214 ASN A CA 1
ATOM 1751 C C . ASN A 1 215 ? 91.722 24.122 16.155 1.00 29.71 214 ASN A C 1
ATOM 1752 O O . ASN A 1 215 ? 92.648 23.999 16.965 1.00 23.98 214 ASN A O 1
ATOM 1757 N N . ARG A 1 216 ? 90.466 24.386 16.510 1.00 29.78 215 ARG A N 1
ATOM 1758 C CA A ARG A 1 216 ? 90.058 24.533 17.904 0.50 31.31 215 ARG A CA 1
ATOM 1759 C CA B ARG A 1 216 ? 90.047 24.533 17.899 0.50 29.73 215 ARG A CA 1
ATOM 1760 C C . ARG A 1 216 ? 89.249 23.322 18.311 1.00 30.90 215 ARG A C 1
ATOM 1761 O O . ARG A 1 216 ? 88.562 22.685 17.469 1.00 31.78 215 ARG A O 1
ATOM 1776 N N . THR A 1 217 ? 89.310 23.003 19.593 1.00 31.20 216 THR A N 1
ATOM 1777 C CA . THR A 1 217 ? 88.486 21.942 20.123 1.00 35.84 216 THR A CA 1
ATOM 1778 C C . THR A 1 217 ? 87.420 22.508 21.050 1.00 37.61 216 THR A C 1
ATOM 1779 O O . THR A 1 217 ? 86.727 21.730 21.710 1.00 42.22 216 THR A O 1
ATOM 1783 N N . GLU A 1 218 ? 87.306 23.836 21.126 1.00 32.29 217 GLU A N 1
ATOM 1784 C CA . GLU A 1 218 ? 86.290 24.495 21.943 1.00 33.95 217 GLU A CA 1
ATOM 1785 C C . GLU A 1 218 ? 85.676 25.569 21.083 1.00 34.08 217 GLU A C 1
ATOM 1786 O O . GLU A 1 218 ? 86.336 26.059 20.170 1.00 31.62 217 GLU A O 1
ATOM 1792 N N . LYS A 1 219 ? 84.444 25.946 21.393 1.00 33.13 218 LYS A N 1
ATOM 1793 C CA . LYS A 1 219 ? 83.715 26.912 20.612 1.00 34.42 218 LYS A CA 1
ATOM 1794 C C . LYS A 1 219 ? 84.458 28.213 20.509 1.00 32.20 218 LYS A C 1
ATOM 1795 O O . LYS A 1 219 ? 84.848 28.760 21.506 1.00 30.46 218 LYS A O 1
ATOM 1801 N N . GLY A 1 220 ? 84.584 28.727 19.295 1.00 29.97 219 GLY A N 1
ATOM 1802 C CA . GLY A 1 220 ? 85.260 29.980 19.030 1.00 28.81 219 GLY A CA 1
ATOM 1803 C C . GLY A 1 220 ? 84.301 31.165 19.053 1.00 29.98 219 GLY A C 1
ATOM 1804 O O . GLY A 1 220 ? 83.108 31.010 19.268 1.00 31.33 219 GLY A O 1
ATOM 1805 N N . ASP A 1 221 ? 84.873 32.342 18.869 1.00 31.87 220 ASP A N 1
ATOM 1806 C CA . ASP A 1 221 ? 84.183 33.645 18.939 1.00 29.27 220 ASP A CA 1
ATOM 1807 C C . ASP A 1 221 ? 84.081 34.135 17.507 1.00 27.50 220 ASP A C 1
ATOM 1808 O O . ASP 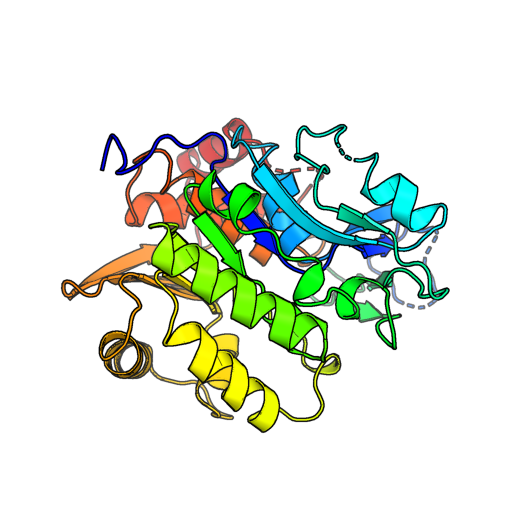A 1 221 ? 85.106 34.208 16.793 1.00 27.64 220 ASP A O 1
ATOM 1813 N N . ASN A 1 222 ? 82.871 34.456 17.066 1.00 26.59 221 ASN A N 1
ATOM 1814 C CA . ASN A 1 222 ? 82.659 34.868 15.668 1.00 26.19 221 ASN A CA 1
ATOM 1815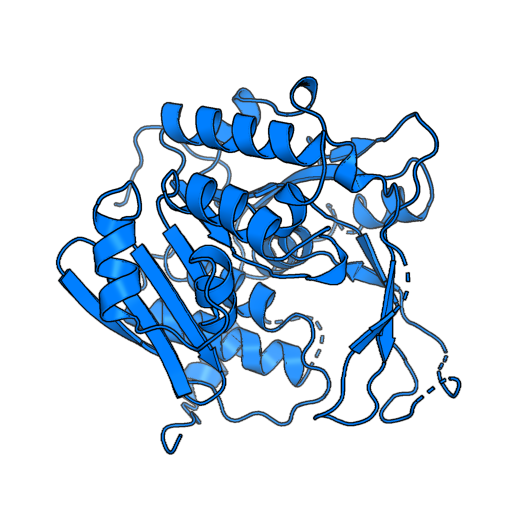 C C . ASN A 1 222 ? 83.483 36.124 15.339 1.00 27.94 221 ASN A C 1
ATOM 1816 O O . ASN A 1 222 ? 83.930 36.291 14.195 1.00 25.90 221 ASN A O 1
ATOM 1821 N N . ASP A 1 223 ? 83.623 37.043 16.308 1.00 26.88 222 ASP A N 1
ATOM 1822 C CA . ASP A 1 223 ? 84.373 38.279 16.054 1.00 29.69 222 ASP A CA 1
ATOM 1823 C C . ASP A 1 223 ? 85.845 37.959 15.764 1.00 29.11 222 ASP A C 1
ATOM 1824 O O . ASP A 1 223 ? 86.467 38.585 14.910 1.00 31.03 222 ASP A O 1
ATOM 1829 N N . GLU A 1 224 ? 86.399 36.961 16.436 1.00 27.91 223 GLU A N 1
ATOM 1830 C CA . GLU A 1 224 ? 87.765 36.544 16.168 1.00 28.63 223 GLU A CA 1
ATOM 1831 C C . GLU A 1 224 ? 87.878 35.813 14.844 1.00 27.34 223 GLU A C 1
ATOM 1832 O O . GLU A 1 224 ? 88.850 35.997 14.102 1.00 27.89 223 GLU A O 1
ATOM 1838 N N . THR A 1 225 ? 86.896 34.978 14.537 1.00 27.75 224 THR A N 1
ATOM 1839 C CA . THR A 1 225 ? 86.873 34.246 13.266 1.00 26.44 224 THR A CA 1
ATOM 1840 C C . THR A 1 225 ? 86.933 35.204 12.103 1.00 27.17 224 THR A C 1
ATOM 1841 O O . THR A 1 225 ? 87.717 34.999 11.166 1.00 27.89 224 THR A O 1
ATOM 1845 N N . ILE A 1 226 ? 86.078 36.222 12.116 1.00 27.63 225 ILE A N 1
ATOM 1846 C CA . ILE A 1 226 ? 86.010 37.129 10.983 1.00 28.00 225 ILE A CA 1
ATOM 1847 C C . ILE A 1 226 ? 87.203 38.077 10.963 1.00 28.48 225 ILE A C 1
ATOM 1848 O O . ILE A 1 226 ? 87.645 38.444 9.888 1.00 29.96 225 ILE A O 1
ATOM 1853 N N . ARG A 1 227 ? 87.737 38.444 12.127 1.00 29.09 226 ARG A N 1
ATOM 1854 C CA . ARG A 1 227 ? 88.945 39.290 12.153 1.00 31.29 226 ARG A CA 1
ATOM 1855 C C . ARG A 1 227 ? 90.095 38.578 11.432 1.00 29.35 226 ARG A C 1
ATOM 1856 O O . ARG A 1 227 ? 90.865 39.200 10.710 1.00 30.48 226 ARG A O 1
ATOM 1860 N N . TYR A 1 228 ? 90.189 37.265 11.636 1.00 27.95 227 TYR A N 1
ATOM 1861 C CA . TYR A 1 228 ? 91.132 36.401 10.941 1.00 28.27 227 TYR A CA 1
ATOM 1862 C C . TYR A 1 228 ? 90.865 36.324 9.419 1.00 28.44 227 TYR A C 1
ATOM 1863 O O . TYR A 1 228 ? 91.709 36.728 8.609 1.00 28.91 227 TYR A O 1
ATOM 1872 N N . LEU A 1 229 ? 89.682 35.870 9.022 1.00 26.79 228 LEU A N 1
ATOM 1873 C CA . LEU A 1 229 ? 89.435 35.599 7.611 1.00 27.91 228 LEU A CA 1
ATOM 1874 C C . LEU A 1 229 ? 89.372 36.852 6.758 1.00 25.90 228 LEU A C 1
ATOM 1875 O O . LEU A 1 229 ? 89.719 36.806 5.578 1.00 30.16 228 LEU A O 1
ATOM 1880 N N . PHE A 1 230 ? 89.011 37.976 7.365 1.00 27.31 229 PHE A N 1
ATOM 1881 C CA . PHE A 1 230 ? 88.960 39.259 6.647 1.00 28.40 229 PHE A CA 1
ATOM 1882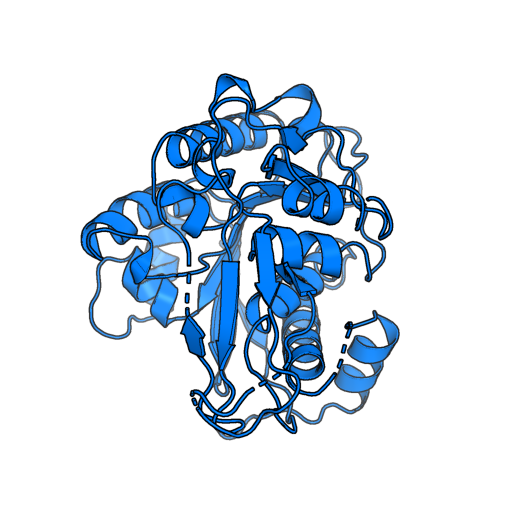 C C . PHE A 1 230 ? 90.347 39.886 6.422 1.00 30.22 229 PHE A C 1
ATOM 1883 O O . PHE A 1 230 ? 90.444 40.929 5.785 1.00 30.54 229 PHE A O 1
ATOM 1891 N N . LYS A 1 231 ? 91.410 39.230 6.893 1.00 29.55 230 LYS A N 1
ATOM 1892 C CA . LYS A 1 231 ? 92.772 39.514 6.454 1.00 29.21 230 LYS A CA 1
ATOM 1893 C C . LYS A 1 231 ? 93.052 38.860 5.114 1.00 30.85 230 LYS A C 1
ATOM 1894 O O . LYS A 1 231 ? 94.068 39.133 4.521 1.00 32.38 230 LYS A O 1
ATOM 1900 N N . HIS A 1 232 ? 92.137 38.000 4.645 1.00 28.76 231 HIS A N 1
ATOM 1901 C CA . HIS A 1 232 ? 92.358 37.168 3.460 1.00 29.27 231 HIS A CA 1
ATOM 1902 C C . HIS A 1 232 ? 91.271 37.511 2.430 1.00 28.86 231 HIS A C 1
ATOM 1903 O O . HIS A 1 232 ? 90.807 38.662 2.429 1.00 29.85 231 HIS A O 1
ATOM 1910 N N . SER A 1 233 ? 90.890 36.566 1.565 1.00 29.73 232 SER A N 1
ATOM 1911 C CA . SER A 1 233 ? 89.940 36.841 0.497 1.00 32.24 232 SER A CA 1
ATOM 1912 C C . SER A 1 233 ? 88.470 37.067 0.881 1.00 30.00 232 SER A C 1
ATOM 1913 O O . SER A 1 233 ? 87.795 37.807 0.187 1.00 30.26 232 SER A O 1
ATOM 1916 N N . PRO A 1 234 ? 87.923 36.361 1.895 1.00 27.86 233 PRO A N 1
ATOM 1917 C CA . PRO A 1 234 ? 86.468 36.502 2.058 1.00 26.60 233 PRO A CA 1
ATOM 1918 C C . PRO A 1 234 ? 85.938 37.908 2.197 1.00 29.82 233 PRO A C 1
ATOM 1919 O O . PRO A 1 234 ? 86.560 38.757 2.869 1.00 28.12 233 PRO A O 1
ATOM 1923 N N . GLU A 1 235 ? 84.795 38.132 1.546 1.00 29.53 234 GLU A N 1
ATOM 1924 C CA . GLU A 1 235 ? 83.997 39.375 1.665 1.00 28.85 234 GLU A CA 1
ATOM 1925 C C . GLU A 1 235 ? 82.702 39.137 2.446 1.00 26.29 234 GLU A C 1
ATOM 1926 O O . GLU A 1 235 ? 82.098 40.067 2.919 1.00 27.27 234 GLU A O 1
ATOM 1932 N N . LEU A 1 236 ? 82.338 37.867 2.648 1.00 25.96 235 LEU A N 1
ATOM 1933 C CA . LEU A 1 236 ? 81.105 37.465 3.323 1.00 25.94 235 LEU A CA 1
ATOM 1934 C C . LEU A 1 236 ? 81.300 36.168 4.046 1.00 26.66 235 LEU A C 1
ATOM 1935 O O . LEU A 1 236 ? 81.728 35.183 3.439 1.00 25.16 235 LEU A O 1
ATOM 1940 N N . ILE A 1 237 ? 80.981 36.153 5.340 1.00 24.78 236 ILE A N 1
ATOM 1941 C CA . ILE A 1 237 ? 81.143 34.954 6.142 1.00 25.15 236 ILE A CA 1
ATOM 1942 C C . ILE A 1 237 ? 79.831 34.708 6.849 1.00 28.97 236 ILE A C 1
ATOM 1943 O O . ILE A 1 237 ? 79.281 35.619 7.506 1.00 26.04 236 ILE A O 1
ATOM 1948 N N . VAL A 1 238 ? 79.295 33.509 6.668 1.00 25.40 237 VAL A N 1
ATOM 1949 C CA . VAL A 1 238 ? 78.019 33.127 7.290 1.00 25.06 237 VAL A CA 1
ATOM 1950 C C . VAL A 1 238 ? 78.244 32.029 8.320 1.00 26.76 237 VAL A C 1
ATOM 1951 O O . VAL A 1 238 ? 78.747 30.958 7.994 1.00 25.00 237 VAL A O 1
ATOM 1955 N N . ILE A 1 239 ? 77.930 32.303 9.580 1.00 24.74 238 ILE A N 1
ATOM 1956 C CA . ILE A 1 239 ? 78.209 31.365 10.662 1.00 25.32 238 ILE A CA 1
ATOM 1957 C C . ILE A 1 239 ? 76.861 30.957 11.275 1.00 26.80 238 ILE A C 1
ATOM 1958 O O . ILE A 1 239 ? 76.115 31.814 11.757 1.00 26.00 238 ILE A O 1
ATOM 1963 N N . LYS A 1 240 ? 76.549 29.664 11.212 1.00 25.47 239 LYS A N 1
ATOM 1964 C CA . LYS A 1 240 ? 75.247 29.132 11.651 1.00 26.02 239 LYS A CA 1
ATOM 1965 C C . LYS A 1 240 ? 75.334 28.496 13.025 1.00 27.08 239 LYS A C 1
ATOM 1966 O O . LYS A 1 240 ? 76.292 27.764 13.353 1.00 28.59 239 LYS A O 1
ATOM 1972 N N . HIS A 1 241 ? 74.328 28.781 13.836 1.00 26.68 240 HIS A N 1
ATOM 1973 C CA . HIS A 1 241 ? 74.279 28.322 15.221 1.00 24.56 240 HIS A CA 1
ATOM 1974 C C . HIS A 1 241 ? 72.974 27.567 15.545 1.00 28.02 240 HIS A C 1
ATOM 1975 O O . HIS A 1 241 ? 72.468 27.607 16.682 1.00 27.50 240 HIS A O 1
ATOM 1982 N N . GLY A 1 242 ? 72.431 26.857 14.564 1.00 30.81 241 GLY A N 1
ATOM 1983 C CA . GLY A 1 242 ? 71.236 26.041 14.781 1.00 31.85 241 GLY A CA 1
ATOM 1984 C C . GLY A 1 242 ? 70.080 26.882 15.304 1.00 30.08 241 GLY A C 1
ATOM 1985 O O . GLY A 1 242 ? 69.758 27.926 14.763 1.00 28.39 241 GLY A O 1
ATOM 1986 N N . VAL A 1 243 ? 69.501 26.483 16.422 1.00 31.01 242 VAL A N 1
ATOM 1987 C CA . VAL A 1 243 ?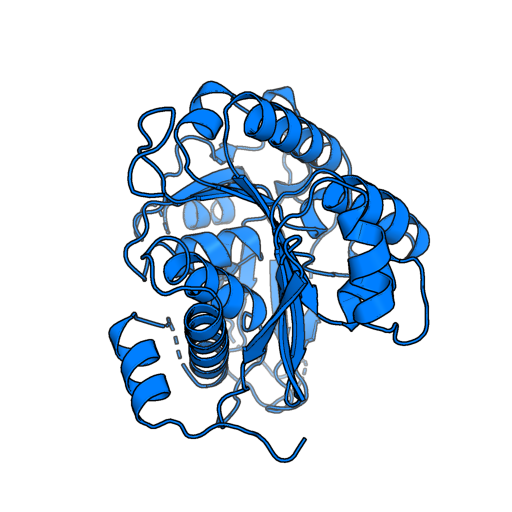 68.358 27.210 16.965 1.00 32.11 242 VAL A CA 1
ATOM 1988 C C . VAL A 1 243 ? 68.683 28.613 17.479 1.00 32.29 242 VAL A C 1
ATOM 1989 O O . VAL A 1 243 ? 67.784 29.430 17.634 1.00 34.15 242 VAL A O 1
ATOM 1993 N N . GLU A 1 244 ? 69.965 28.905 17.732 1.00 31.59 243 GLU A N 1
ATOM 1994 C CA . GLU A 1 244 ? 70.385 30.262 18.107 1.00 32.76 243 GLU A CA 1
ATOM 1995 C C . GLU A 1 244 ? 70.463 31.195 16.878 1.00 31.81 243 GLU A C 1
ATOM 1996 O O . GLU A 1 244 ? 70.727 32.385 16.998 1.00 34.19 243 GLU A O 1
ATOM 2002 N N . GLY A 1 245 ? 70.173 30.654 15.706 1.00 29.93 244 GLY A N 1
ATOM 2003 C CA . GLY A 1 245 ? 70.109 31.435 14.485 1.00 30.72 244 GLY A CA 1
ATOM 2004 C C . GLY A 1 245 ? 71.398 31.401 13.694 1.00 28.83 244 GLY A C 1
ATOM 2005 O O . GLY A 1 245 ? 72.246 30.547 13.911 1.00 29.81 244 GLY A O 1
ATOM 2006 N N . SER A 1 246 ? 71.528 32.348 12.782 1.00 26.26 245 SER A N 1
ATOM 2007 C CA . SER A 1 246 ? 72.676 32.449 11.922 1.00 26.73 245 SER A CA 1
ATOM 2008 C C . SER A 1 246 ? 73.079 33.915 11.751 1.00 27.90 245 SER A C 1
ATOM 2009 O O . SER A 1 246 ? 72.273 34.834 11.923 1.00 27.15 245 SER A O 1
ATOM 2012 N N . PHE A 1 247 ? 74.362 34.126 11.484 1.00 24.47 246 PHE A N 1
ATOM 2013 C CA . PHE A 1 247 ? 74.943 35.476 11.442 1.00 26.16 246 PHE A CA 1
ATOM 2014 C C . PHE A 1 247 ? 75.781 35.574 10.183 1.00 29.72 246 PHE A C 1
ATOM 2015 O O . PHE A 1 247 ? 76.564 34.638 9.867 1.00 29.48 246 PHE A O 1
ATOM 2023 N N . ALA A 1 248 ? 75.588 36.643 9.424 1.00 25.53 247 ALA A N 1
ATOM 2024 C CA . ALA A 1 248 ? 76.408 36.918 8.270 1.00 25.99 247 ALA A CA 1
ATOM 2025 C C . ALA A 1 248 ? 77.178 38.199 8.535 1.00 27.34 247 ALA A C 1
ATOM 2026 O O . ALA A 1 248 ? 76.619 39.196 9.077 1.00 28.08 247 ALA A O 1
ATOM 2028 N N . TYR A 1 249 ? 78.437 38.194 8.134 1.00 26.03 248 TYR A N 1
ATOM 2029 C CA . TYR A 1 249 ? 79.352 39.321 8.352 1.00 27.00 248 TYR A CA 1
ATOM 2030 C C . TYR A 1 249 ? 80.021 39.706 7.029 1.00 27.72 248 TYR A C 1
ATOM 2031 O O . TYR A 1 249 ? 80.451 38.829 6.312 1.00 27.59 248 TYR A O 1
ATOM 2040 N N . THR A 1 250 ? 80.124 40.997 6.736 1.00 26.55 249 THR A N 1
ATOM 2041 C CA . THR A 1 250 ? 80.756 41.501 5.511 1.00 26.78 249 THR A CA 1
ATOM 2042 C C . THR A 1 250 ? 82.080 42.178 5.846 1.00 27.68 249 THR A C 1
ATOM 2043 O O . THR A 1 250 ? 82.282 42.676 6.970 1.00 29.02 249 THR A O 1
ATOM 2047 N N . LYS A 1 251 ? 82.986 42.178 4.873 1.00 27.91 250 LYS A N 1
ATOM 2048 C CA . LYS A 1 251 ? 84.298 42.750 5.046 1.00 29.95 250 LYS A CA 1
ATOM 2049 C C . LYS A 1 251 ? 84.189 44.272 5.323 1.00 32.07 250 LYS A C 1
ATOM 2050 O O . LYS A 1 251 ? 84.995 44.831 6.046 1.00 32.94 250 LYS A O 1
ATOM 2056 N N . ALA A 1 252 ? 83.160 44.897 4.768 1.00 32.36 251 ALA A N 1
ATOM 2057 C CA . ALA A 1 252 ? 82.811 46.317 5.023 1.00 33.51 251 ALA A CA 1
ATOM 2058 C C . ALA A 1 252 ? 82.440 46.601 6.475 1.00 34.60 251 ALA A C 1
ATOM 2059 O O . ALA A 1 252 ? 82.430 47.739 6.885 1.00 34.73 251 ALA A O 1
ATOM 2061 N N . GLY A 1 253 ? 82.127 45.569 7.250 1.00 31.91 252 GLY A N 1
ATOM 2062 C CA . GLY A 1 253 ? 81.940 45.701 8.672 1.00 32.90 252 GLY A CA 1
ATOM 2063 C C . GLY A 1 253 ? 80.488 45.630 9.091 1.00 33.41 252 GLY A C 1
ATOM 2064 O O . GLY A 1 253 ? 80.167 45.975 10.203 1.00 36.47 252 GLY A O 1
ATOM 2065 N N . GLU A 1 254 ? 79.601 45.142 8.232 1.00 33.27 253 GLU A N 1
ATOM 2066 C CA . GLU A 1 254 ? 78.196 44.980 8.618 1.00 32.95 253 GLU A CA 1
ATOM 2067 C C . GLU A 1 254 ? 77.967 43.556 9.126 1.00 33.35 253 GLU A C 1
ATOM 2068 O O . GLU A 1 254 ? 78.779 42.664 8.867 1.00 30.96 253 GLU A O 1
ATOM 2074 N N . ALA A 1 255 ? 76.899 43.369 9.900 1.00 32.84 254 ALA A N 1
ATOM 2075 C CA . ALA A 1 255 ? 76.515 42.053 10.429 1.00 30.59 254 ALA A CA 1
ATOM 2076 C C . ALA A 1 255 ? 75.003 41.931 10.373 1.00 32.50 254 ALA A C 1
ATOM 2077 O O . ALA A 1 255 ? 74.275 42.931 10.614 1.00 31.71 254 ALA A O 1
ATOM 2079 N N . TYR A 1 256 ? 74.524 40.740 10.037 1.00 27.93 255 TYR A N 1
ATOM 2080 C CA . TYR A 1 256 ? 73.090 40.474 9.834 1.00 28.80 255 TYR A CA 1
ATOM 2081 C C . TYR A 1 256 ? 72.735 39.209 10.579 1.00 30.39 255 TYR A C 1
ATOM 2082 O O . TYR A 1 256 ? 73.589 38.332 10.731 1.00 27.90 255 TYR A O 1
ATOM 2091 N N . ARG A 1 257 ? 71.495 39.118 11.043 1.00 27.82 256 ARG A N 1
ATOM 2092 C CA . ARG A 1 257 ? 71.046 37.989 11.833 1.00 26.95 256 ARG A CA 1
ATOM 2093 C C . ARG A 1 257 ? 69.854 37.336 11.177 1.00 27.01 256 ARG A C 1
ATOM 2094 O O . ARG A 1 257 ? 68.976 38.011 10.637 1.00 27.22 256 ARG A O 1
ATOM 2102 N N . GLY A 1 258 ? 69.885 36.018 11.171 1.00 26.43 257 GLY A N 1
ATOM 2103 C CA . GLY A 1 258 ? 68.801 35.148 10.721 1.00 27.97 257 GLY A CA 1
ATOM 2104 C C . GLY A 1 258 ? 68.322 34.280 11.865 1.00 29.34 257 GLY A C 1
ATOM 2105 O O . GLY A 1 258 ? 69.031 34.141 12.903 1.00 26.32 257 GLY A O 1
ATOM 2106 N N . TYR A 1 259 ? 67.166 33.639 11.648 1.00 26.78 258 TYR A N 1
ATOM 2107 C CA . TYR A 1 259 ? 66.444 32.925 12.678 1.00 27.05 258 TYR A CA 1
ATOM 2108 C C . TYR A 1 259 ? 66.027 31.564 12.162 1.00 28.01 258 TYR A C 1
ATOM 2109 O O . TYR A 1 259 ? 65.542 31.440 11.025 1.00 28.80 258 TYR A O 1
ATOM 2118 N N . ALA A 1 260 ? 66.207 30.571 13.024 1.00 27.26 259 ALA A N 1
ATOM 2119 C CA . ALA A 1 260 ? 65.636 29.227 12.808 1.00 26.04 259 ALA A CA 1
ATOM 2120 C C . ALA A 1 260 ? 64.120 29.302 12.793 1.00 28.54 259 ALA A C 1
ATOM 2121 O O . ALA A 1 260 ? 63.520 30.088 13.558 1.00 27.79 259 ALA A O 1
ATOM 2123 N N . TYR A 1 261 ? 63.508 28.501 11.914 1.00 27.67 260 TYR A N 1
ATOM 2124 C CA . TYR A 1 261 ? 62.042 28.383 11.871 1.00 27.95 260 TYR A CA 1
ATOM 2125 C C . TYR A 1 261 ? 61.568 27.242 12.750 1.00 31.51 260 TYR A C 1
ATOM 2126 O O . TYR A 1 261 ? 62.221 26.215 12.820 1.00 34.03 260 TYR A O 1
ATOM 2135 N N . LYS A 1 262 ? 60.489 27.467 13.502 1.00 31.15 261 LYS A N 1
ATOM 2136 C CA A LYS A 1 262 ? 59.842 26.428 14.295 0.50 32.69 261 LYS A CA 1
ATOM 2137 C CA B LYS A 1 262 ? 59.889 26.414 14.300 0.50 32.72 261 LYS A CA 1
ATOM 2138 C C . LYS A 1 262 ? 59.491 25.285 13.343 1.00 33.47 261 LYS A C 1
ATOM 2139 O O . LYS A 1 262 ? 58.955 25.525 12.266 1.00 31.66 261 LYS A O 1
ATOM 2150 N N . THR A 1 263 ? 59.800 24.050 13.706 1.00 36.09 262 THR A N 1
ATOM 2151 C CA . THR A 1 263 ? 59.556 22.942 12.766 1.00 39.68 262 THR A CA 1
ATOM 2152 C C . THR A 1 263 ? 59.282 21.621 13.477 1.00 38.56 262 THR A C 1
ATOM 2153 O O . THR A 1 263 ? 59.825 21.367 14.548 1.00 37.07 262 THR A O 1
ATOM 2157 N N . LYS A 1 264 ? 58.375 20.834 12.898 1.00 40.51 263 LYS A N 1
ATOM 2158 C CA . LYS A 1 264 ? 58.128 19.446 13.346 1.00 40.23 263 LYS A CA 1
ATOM 2159 C C . LYS A 1 264 ? 59.151 18.570 12.638 1.00 38.28 263 LYS A C 1
ATOM 2160 O O . LYS A 1 264 ? 58.969 18.192 11.502 1.00 39.43 263 LYS A O 1
ATOM 2162 N N . VAL A 1 265 ? 60.266 18.311 13.303 1.00 39.09 264 VAL A N 1
ATOM 2163 C CA . VAL A 1 265 ? 61.402 17.648 12.679 1.00 40.47 264 VAL A CA 1
ATOM 2164 C C . VAL A 1 265 ? 61.111 16.152 12.476 1.00 44.07 264 VAL A C 1
ATOM 2165 O O . VAL A 1 265 ? 60.607 15.474 13.387 1.00 45.72 264 VAL A O 1
ATOM 2169 N N . LEU A 1 266 ? 61.396 15.667 11.269 1.00 45.86 265 LEU A N 1
ATOM 2170 C CA . LEU A 1 266 ? 61.398 14.224 10.965 1.00 49.18 265 LEU A CA 1
ATOM 2171 C C . LEU A 1 266 ? 62.833 13.675 10.898 1.00 49.68 265 LEU A C 1
ATOM 2172 O O . LEU A 1 266 ? 63.142 12.688 11.575 1.00 48.49 265 LEU A O 1
ATOM 2177 N N . LYS A 1 267 ? 63.690 14.326 10.098 1.00 49.31 266 LYS A N 1
ATOM 2178 C CA . LYS A 1 267 ? 65.066 13.877 9.810 1.00 50.31 266 LYS A CA 1
ATOM 2179 C C . LYS A 1 267 ? 65.969 15.082 9.515 1.00 49.99 266 LYS A C 1
ATOM 2180 O O . LYS A 1 267 ? 65.645 15.878 8.627 1.00 49.23 266 LYS A O 1
ATOM 2186 N N . THR A 1 268 ? 67.105 15.221 10.194 1.00 45.82 267 THR A N 1
ATOM 2187 C CA . THR A 1 268 ? 67.887 16.447 10.044 1.00 47.30 267 THR A CA 1
ATOM 2188 C C . THR A 1 268 ? 68.848 16.477 8.867 1.00 46.47 267 THR A C 1
ATOM 2189 O O . THR A 1 268 ? 69.451 17.532 8.582 1.00 45.05 267 THR A O 1
ATOM 2193 N N . PHE A 1 269 ? 68.981 15.355 8.155 1.00 42.21 268 PHE A N 1
ATOM 2194 C CA . PHE A 1 269 ? 69.904 15.315 7.020 1.00 43.52 268 PHE A CA 1
ATOM 2195 C C . PHE A 1 269 ? 69.481 16.355 5.998 1.00 42.38 268 PHE A C 1
ATOM 2196 O O . PHE A 1 269 ? 68.294 16.593 5.797 1.00 42.86 268 PHE A O 1
ATOM 2204 N N . GLY A 1 270 ? 70.448 16.945 5.328 1.00 43.49 269 GLY A N 1
ATOM 2205 C CA . GLY A 1 270 ? 70.098 17.881 4.243 1.00 42.90 269 GLY A CA 1
ATOM 2206 C C . GLY A 1 270 ? 69.735 19.301 4.650 1.00 40.93 269 GLY A C 1
ATOM 2207 O O . GLY A 1 270 ? 69.560 20.142 3.770 1.00 37.25 269 GLY A O 1
ATOM 2208 N N . ALA A 1 271 ? 69.587 19.571 5.957 1.00 36.72 270 ALA A N 1
ATOM 2209 C CA . ALA A 1 271 ? 69.266 20.911 6.448 1.00 37.12 270 ALA A CA 1
ATOM 2210 C C . ALA A 1 271 ? 70.255 21.915 5.879 1.00 34.31 270 ALA A C 1
ATOM 2211 O O . ALA A 1 271 ? 69.873 22.982 5.401 1.00 33.34 270 ALA A O 1
ATOM 2213 N N . GLY A 1 272 ? 71.535 21.580 5.950 1.00 34.91 271 GLY A N 1
ATOM 2214 C CA . GLY A 1 272 ? 72.598 22.525 5.568 1.00 35.08 271 GLY A CA 1
ATOM 2215 C C . GLY A 1 272 ? 72.682 22.785 4.078 1.00 33.89 271 GLY A C 1
ATOM 2216 O O . GLY A 1 272 ? 73.068 23.873 3.642 1.00 29.84 271 GLY A O 1
ATOM 2217 N N . ASP A 1 273 ? 72.337 21.775 3.290 1.00 29.64 272 ASP A N 1
ATOM 2218 C CA . ASP A 1 273 ? 72.394 21.925 1.832 1.00 31.07 272 ASP A CA 1
ATOM 2219 C C . ASP A 1 273 ? 71.213 22.733 1.313 1.00 29.10 272 ASP A C 1
ATOM 2220 O O . ASP A 1 273 ? 71.343 23.503 0.348 1.00 29.67 272 ASP A O 1
ATOM 2225 N N . SER A 1 274 ? 70.060 22.547 1.961 1.00 29.94 273 SER A N 1
ATOM 2226 C CA . SER A 1 274 ? 68.871 23.373 1.732 1.00 31.14 273 SER A CA 1
ATOM 2227 C C . SER A 1 274 ? 69.138 24.828 2.137 1.00 28.04 273 SER A C 1
ATOM 2228 O O . SER A 1 274 ? 68.773 25.766 1.399 1.00 24.72 273 SER A O 1
ATOM 2231 N N . TYR A 1 275 ? 69.807 25.013 3.276 1.00 26.15 274 TYR A N 1
ATOM 2232 C CA . TYR A 1 275 ? 70.195 26.346 3.711 1.00 28.39 274 TYR A CA 1
ATOM 2233 C C . TYR A 1 275 ? 71.058 27.055 2.652 1.00 28.02 274 TYR A C 1
ATOM 2234 O O . TYR A 1 275 ? 70.768 28.177 2.268 1.00 26.78 274 TYR A O 1
ATOM 2243 N N . ALA A 1 276 ? 72.082 26.371 2.145 1.00 27.39 275 ALA A N 1
ATOM 2244 C CA . ALA A 1 276 ? 73.035 26.975 1.215 1.00 26.04 275 ALA A CA 1
ATOM 2245 C C . ALA A 1 276 ? 72.357 27.296 -0.099 1.00 26.32 275 ALA A C 1
ATOM 2246 O O . ALA A 1 276 ? 72.572 28.377 -0.640 1.00 26.80 275 ALA A O 1
ATOM 2248 N N . SER A 1 277 ? 71.570 26.364 -0.624 1.00 27.98 276 SER A N 1
ATOM 2249 C CA . SER A 1 277 ? 70.915 26.591 -1.930 1.00 28.32 276 SER A CA 1
ATOM 2250 C C . SER A 1 277 ? 69.956 27.785 -1.865 1.00 28.47 276 SER A C 1
ATOM 2251 O O . SER A 1 277 ? 69.995 28.659 -2.717 1.00 28.59 276 SER A O 1
ATOM 2254 N N . ALA A 1 278 ? 69.128 27.845 -0.818 1.00 28.38 277 ALA A N 1
ATOM 2255 C CA . ALA A 1 278 ? 68.144 28.935 -0.687 1.00 27.96 277 ALA A CA 1
ATOM 2256 C C . ALA A 1 278 ? 68.816 30.272 -0.333 1.00 26.33 277 ALA A C 1
ATOM 2257 O O . ALA A 1 278 ? 68.386 31.330 -0.800 1.00 25.12 277 ALA A O 1
ATOM 2259 N N . PHE A 1 279 ? 69.846 30.238 0.510 1.00 25.78 278 PHE A N 1
ATOM 2260 C CA . PHE A 1 279 ? 70.611 31.440 0.818 1.00 25.38 278 PHE A CA 1
ATOM 2261 C C . PHE A 1 279 ? 71.254 32.003 -0.455 1.00 23.63 278 PHE A C 1
ATOM 2262 O O . PHE A 1 279 ? 71.116 33.196 -0.774 1.00 25.76 278 PHE A O 1
ATOM 2270 N N . LEU A 1 280 ? 71.890 31.129 -1.239 1.00 28.15 279 LEU A N 1
ATOM 2271 C CA . LEU A 1 280 ? 72.499 31.592 -2.480 1.00 26.20 279 LEU A CA 1
ATOM 2272 C C . LEU A 1 280 ? 71.471 32.043 -3.495 1.00 28.93 279 LEU A C 1
ATOM 2273 O O . LEU A 1 280 ? 71.671 33.028 -4.191 1.00 29.27 279 LEU A O 1
ATOM 2278 N N . TYR A 1 281 ? 70.377 31.311 -3.620 1.00 27.22 280 TYR A N 1
ATOM 2279 C CA . TYR A 1 281 ? 69.287 31.798 -4.469 1.00 28.24 280 TYR A CA 1
ATOM 2280 C C . TYR A 1 281 ? 68.883 33.222 -4.122 1.00 28.48 280 TYR A C 1
ATOM 2281 O O . TYR A 1 281 ? 68.718 34.081 -5.011 1.00 26.02 280 TYR A O 1
ATOM 2290 N N . ALA A 1 282 ? 68.696 33.492 -2.830 1.00 26.69 281 ALA A N 1
ATOM 2291 C CA . ALA A 1 282 ? 68.283 34.833 -2.419 1.00 28.22 281 ALA A CA 1
ATOM 2292 C C . ALA A 1 282 ? 69.311 35.893 -2.768 1.00 26.88 281 ALA A C 1
ATOM 2293 O O . ALA A 1 282 ? 68.959 37.008 -3.216 1.00 27.47 281 ALA A O 1
ATOM 2295 N N . LEU A 1 283 ? 70.590 35.597 -2.502 1.00 26.03 282 LEU A N 1
ATOM 2296 C CA A LEU A 1 283 ? 71.696 36.501 -2.817 0.50 27.56 282 LEU A CA 1
ATOM 2297 C CA B LEU A 1 283 ? 71.679 36.528 -2.822 0.50 27.12 282 LEU A CA 1
ATOM 2298 C C . LEU A 1 283 ? 71.769 36.827 -4.322 1.00 28.33 282 LEU A C 1
ATOM 2299 O O . LEU A 1 283 ? 71.843 37.984 -4.705 1.00 31.61 282 LEU A O 1
ATOM 2308 N N . ILE A 1 284 ? 71.773 35.784 -5.143 1.00 30.27 283 ILE A N 1
ATOM 2309 C CA . ILE A 1 284 ? 71.794 35.860 -6.637 1.00 29.54 283 ILE A CA 1
ATOM 2310 C C . ILE A 1 284 ? 70.592 36.642 -7.164 1.00 30.82 283 ILE A C 1
ATOM 2311 O O . ILE A 1 284 ? 70.732 37.365 -8.143 1.00 30.10 283 ILE A O 1
ATOM 2316 N N . SER A 1 285 ? 69.457 36.539 -6.458 1.00 28.82 284 SER A N 1
ATOM 2317 C CA A SER A 1 285 ? 68.193 37.188 -6.822 0.50 29.26 284 SER A CA 1
ATOM 2318 C CA B SER A 1 285 ? 68.226 37.203 -6.893 0.50 29.58 284 SER A CA 1
ATOM 2319 C C . SER A 1 285 ? 68.049 38.597 -6.267 1.00 29.31 284 SER A C 1
ATOM 2320 O O . SER A 1 285 ? 66.998 39.182 -6.354 1.00 30.01 284 SER A O 1
ATOM 2325 N N . GLY A 1 286 ? 69.099 39.132 -5.656 1.00 27.40 285 GLY A N 1
ATOM 2326 C CA . GLY A 1 286 ? 69.107 40.529 -5.270 1.00 30.54 285 GLY A CA 1
ATOM 2327 C C . GLY A 1 286 ? 68.355 40.840 -4.003 1.00 29.66 285 GLY A C 1
ATOM 2328 O O . GLY A 1 286 ? 68.042 41.977 -3.746 1.00 29.22 285 GLY A O 1
ATOM 2329 N N . LYS A 1 287 ? 68.084 39.830 -3.178 1.00 28.73 286 LYS A N 1
ATOM 2330 C CA . LYS A 1 287 ? 67.279 40.044 -1.976 1.00 31.51 286 LYS A CA 1
ATOM 2331 C C . LYS A 1 287 ? 68.086 40.613 -0.824 1.00 31.30 286 LYS A C 1
ATOM 2332 O O . LYS A 1 287 ? 67.524 41.080 0.165 1.00 32.14 286 LYS A O 1
ATOM 2338 N N . GLY A 1 288 ? 69.403 40.551 -0.923 1.00 29.49 287 GLY A N 1
ATOM 2339 C CA . GLY A 1 288 ? 70.243 41.088 0.126 1.00 30.92 287 GLY A CA 1
ATOM 2340 C C . GLY A 1 288 ? 70.502 40.054 1.207 1.00 28.74 287 GLY A C 1
ATOM 2341 O O . GLY A 1 288 ? 69.852 39.004 1.264 1.00 28.27 287 GLY A O 1
ATOM 2342 N N . ILE A 1 289 ? 71.487 40.334 2.037 1.00 28.04 288 ILE A N 1
ATOM 2343 C CA . ILE A 1 289 ? 71.981 39.315 2.976 1.00 26.39 288 ILE A CA 1
ATOM 2344 C C . ILE A 1 289 ? 70.974 39.008 4.062 1.00 25.36 288 ILE A C 1
ATOM 2345 O O . ILE A 1 289 ? 70.767 37.841 4.422 1.00 26.05 288 ILE A O 1
ATOM 2350 N N . GLU A 1 290 ? 70.350 40.038 4.631 1.00 27.07 289 GLU A N 1
ATOM 2351 C CA . GLU A 1 290 ? 69.433 39.799 5.749 1.00 27.47 289 GLU A CA 1
ATOM 2352 C C . GLU A 1 290 ? 68.271 38.911 5.332 1.00 27.26 289 GLU A C 1
ATOM 2353 O O . GLU A 1 290 ? 67.922 37.961 6.025 1.00 26.38 289 GLU A O 1
ATOM 2359 N N . THR A 1 291 ? 67.720 39.166 4.152 1.00 25.40 290 THR A N 1
ATOM 2360 C CA . THR A 1 291 ? 66.671 38.309 3.627 1.00 26.58 290 THR A CA 1
ATOM 2361 C C . THR A 1 291 ? 67.175 36.923 3.215 1.00 25.02 290 THR A C 1
ATOM 2362 O O . THR A 1 291 ? 66.470 35.936 3.419 1.00 25.00 290 THR A O 1
ATOM 2366 N N . ALA A 1 292 ? 68.374 36.854 2.633 1.00 26.18 291 ALA A N 1
ATOM 2367 C CA . ALA A 1 292 ? 68.975 35.574 2.251 1.00 25.69 291 ALA A CA 1
ATOM 2368 C C . ALA A 1 292 ? 69.072 34.622 3.449 1.00 25.80 291 ALA A C 1
ATOM 2369 O O . ALA A 1 292 ? 68.843 33.428 3.312 1.00 27.17 291 ALA A O 1
ATOM 2371 N N . LEU A 1 293 ? 69.415 35.145 4.620 1.00 26.17 292 LEU A N 1
ATOM 2372 C CA . LEU A 1 293 ? 69.439 34.326 5.835 1.00 25.32 292 LEU A CA 1
ATOM 2373 C C . LEU A 1 293 ? 68.070 33.687 6.143 1.00 26.47 292 LEU A C 1
ATOM 2374 O O . LEU A 1 293 ? 68.019 32.529 6.598 1.00 25.30 292 LEU A O 1
ATOM 2379 N N . LYS A 1 294 ? 66.976 34.401 5.849 1.00 26.41 293 LYS A N 1
ATOM 2380 C CA . LYS A 1 294 ? 65.633 33.853 6.083 1.00 26.19 293 LYS A CA 1
ATOM 2381 C C . LYS A 1 294 ? 65.321 32.747 5.091 1.00 25.73 293 LYS A C 1
ATOM 2382 O O . LYS A 1 294 ? 64.750 31.715 5.441 1.00 26.08 293 LYS A O 1
ATOM 2388 N N . TYR A 1 295 ? 65.686 32.957 3.829 1.00 24.63 294 TYR A N 1
ATOM 2389 C CA . TYR A 1 295 ? 65.530 31.924 2.830 1.00 25.05 294 TYR A CA 1
ATOM 2390 C C . TYR A 1 295 ? 66.278 30.649 3.198 1.00 26.17 294 TYR A C 1
ATOM 2391 O O . TYR A 1 295 ? 65.705 29.591 3.069 1.00 24.84 294 TYR A O 1
ATOM 2400 N N . GLY A 1 296 ? 67.522 30.745 3.667 1.00 24.34 295 GLY A N 1
ATOM 2401 C CA . GLY A 1 296 ? 68.293 29.548 4.005 1.00 26.01 295 GLY A CA 1
ATOM 2402 C C . GLY A 1 296 ? 67.642 28.840 5.193 1.00 26.82 295 GLY A C 1
ATOM 2403 O O . GLY A 1 296 ? 67.452 27.618 5.191 1.00 26.46 295 GLY A O 1
ATOM 2404 N N . SER A 1 297 ? 67.275 29.623 6.195 1.00 25.56 296 SER A N 1
ATOM 2405 C CA . SER A 1 297 ? 66.664 29.054 7.375 1.00 26.51 296 SER A CA 1
ATOM 2406 C C . SER A 1 297 ? 65.307 28.408 7.101 1.00 27.11 296 SER A C 1
ATOM 2407 O O . SER A 1 297 ? 65.016 27.312 7.610 1.00 25.75 296 SER A O 1
ATOM 2410 N N . ALA A 1 298 ? 64.470 29.061 6.307 1.00 26.30 297 ALA A N 1
ATOM 2411 C CA . ALA A 1 298 ? 63.161 28.504 5.975 1.00 27.17 297 ALA A CA 1
ATOM 2412 C C . ALA A 1 298 ? 63.285 27.194 5.179 1.00 28.28 297 ALA A C 1
ATOM 2413 O O . ALA A 1 298 ? 62.567 26.207 5.422 1.00 26.98 297 ALA A O 1
ATOM 2415 N N . SER A 1 299 ? 64.174 27.184 4.196 1.00 27.61 298 SER A N 1
ATOM 2416 C CA . SER A 1 299 ? 64.411 25.979 3.403 1.00 28.29 298 SER A CA 1
ATOM 2417 C C . SER A 1 299 ? 64.912 24.816 4.260 1.00 29.41 298 SER A C 1
ATOM 2418 O O . SER A 1 299 ? 64.455 23.696 4.096 1.00 28.39 298 SER A O 1
ATOM 2421 N N . ALA A 1 300 ? 65.879 25.080 5.142 1.00 27.51 299 ALA A N 1
ATOM 2422 C CA . ALA A 1 300 ? 66.314 24.087 6.140 1.00 27.46 299 ALA A CA 1
ATOM 2423 C C . ALA A 1 300 ? 65.195 23.496 6.954 1.00 27.06 299 ALA A C 1
ATOM 2424 O O . ALA A 1 300 ? 65.118 22.270 7.139 1.00 28.71 299 ALA A O 1
ATOM 2426 N N . SER A 1 301 ? 64.309 24.351 7.437 1.00 28.92 300 SER A N 1
ATOM 2427 C CA . SER A 1 301 ? 63.165 23.894 8.186 1.00 28.99 300 SER A CA 1
ATOM 2428 C C . SER A 1 301 ? 62.254 22.982 7.348 1.00 31.10 300 SER A C 1
ATOM 2429 O O . SER A 1 301 ? 61.785 21.981 7.834 1.0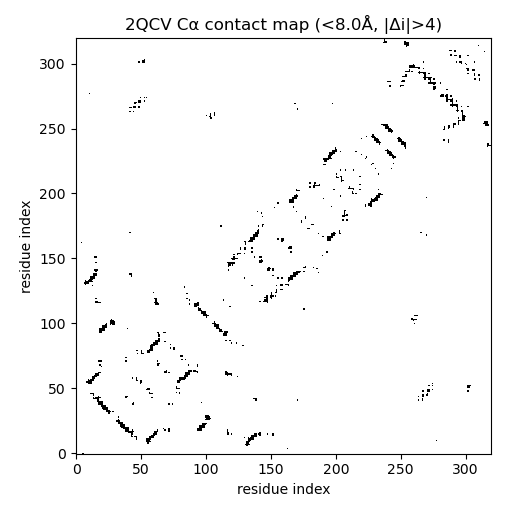0 34.12 300 SER A O 1
ATOM 2432 N N . ILE A 1 302 ? 62.001 23.331 6.103 1.00 31.28 301 ILE A N 1
ATOM 2433 C CA . ILE A 1 302 ? 61.051 22.574 5.292 1.00 31.12 301 ILE A CA 1
ATOM 2434 C C . ILE A 1 302 ? 61.624 21.199 4.977 1.00 33.11 301 ILE A C 1
ATOM 2435 O O . ILE A 1 302 ? 60.919 20.169 5.069 1.00 33.37 301 ILE A O 1
ATOM 2440 N N . VAL A 1 303 ? 62.902 21.154 4.635 1.00 32.26 302 VAL A N 1
ATOM 2441 C CA . VAL A 1 303 ? 63.502 19.882 4.222 1.00 34.87 302 VAL A CA 1
ATOM 2442 C C . VAL A 1 303 ? 63.502 18.874 5.368 1.00 39.43 302 VAL A C 1
ATOM 2443 O O . VAL A 1 303 ? 63.312 17.673 5.122 1.00 43.06 302 VAL A O 1
ATOM 2447 N N . VAL A 1 304 ? 63.646 19.324 6.618 1.00 36.99 303 VAL A N 1
ATOM 2448 C CA . VAL A 1 304 ? 63.678 18.368 7.757 1.00 37.81 303 VAL A CA 1
ATOM 2449 C C . VAL A 1 304 ? 62.295 17.952 8.251 1.00 40.77 303 VAL A C 1
ATOM 2450 O O . VAL A 1 304 ? 62.184 17.025 9.065 1.00 41.25 303 VAL A O 1
ATOM 2454 N N . SER A 1 305 ? 61.252 18.618 7.760 1.00 40.99 304 SER A N 1
ATOM 2455 C CA . SER A 1 305 ? 59.886 18.396 8.234 1.00 49.17 304 SER A CA 1
ATOM 2456 C C . SER A 1 305 ? 58.990 17.750 7.174 1.00 56.73 304 SER A C 1
ATOM 2457 O O . SER A 1 305 ? 57.957 17.156 7.516 1.00 57.46 304 SER A O 1
ATOM 2460 N N . LYS A 1 306 ? 59.371 17.925 5.901 1.00 61.28 305 LYS A N 1
ATOM 2461 C CA . LYS A 1 306 ? 58.844 17.153 4.770 1.00 63.85 305 LYS A CA 1
ATOM 2462 C C . LYS A 1 306 ? 59.210 15.687 4.949 1.00 65.50 305 LYS A C 1
ATOM 2463 O O . LYS A 1 306 ? 58.388 14.803 4.706 1.00 71.04 305 LYS A O 1
ATOM 2469 N N . ALA A 1 312 ? 61.770 16.137 -2.862 1.00 63.59 311 ALA A N 1
ATOM 2470 C CA . ALA A 1 312 ? 61.130 16.705 -1.673 1.00 63.48 311 ALA A CA 1
ATOM 2471 C C . ALA A 1 312 ? 61.941 17.889 -1.128 1.00 61.21 311 ALA A C 1
ATOM 2472 O O . ALA A 1 312 ? 61.817 18.269 0.043 1.00 62.39 311 ALA A O 1
ATOM 2482 N N . PRO A 1 314 ? 62.506 21.983 -0.929 1.00 41.77 313 PRO A N 1
ATOM 2483 C CA . PRO A 1 314 ? 61.528 23.076 -0.964 1.00 38.38 313 PRO A CA 1
ATOM 2484 C C . PRO A 1 314 ? 61.403 23.796 -2.288 1.00 36.87 313 PRO A C 1
ATOM 2485 O O . PRO A 1 314 ? 62.387 23.960 -2.992 1.00 35.49 313 PRO A O 1
ATOM 2489 N N . SER A 1 315 ? 60.188 24.251 -2.600 1.00 37.74 314 SER A N 1
ATOM 2490 C CA . SER A 1 315 ? 59.959 25.233 -3.645 1.00 34.12 314 SER A CA 1
ATOM 2491 C C . SER A 1 315 ? 60.110 26.659 -3.110 1.00 31.14 314 SER A C 1
ATOM 2492 O O . SER A 1 315 ? 59.992 26.897 -1.908 1.00 32.06 314 SER A O 1
ATOM 2495 N N . VAL A 1 316 ? 60.344 27.597 -4.012 1.00 31.39 315 VAL A N 1
ATOM 2496 C CA . VAL A 1 316 ? 60.334 29.042 -3.667 1.00 32.53 315 VAL A CA 1
ATOM 2497 C C . VAL A 1 316 ? 59.024 29.431 -2.966 1.00 33.85 315 VAL A C 1
ATOM 2498 O O . VAL A 1 316 ? 59.024 30.143 -1.944 1.00 32.86 315 VAL A O 1
ATOM 2502 N N . GLU A 1 317 ? 57.899 28.958 -3.505 1.00 33.92 316 GLU A N 1
ATOM 2503 C CA . GLU A 1 317 ? 56.594 29.224 -2.888 1.00 35.43 316 GLU A CA 1
ATOM 2504 C C . GLU A 1 317 ? 56.488 28.713 -1.444 1.00 34.75 316 GLU A C 1
ATOM 2505 O O . GLU A 1 317 ? 55.967 29.422 -0.585 1.00 32.39 316 GLU A O 1
ATOM 2511 N N . GLU A 1 318 ? 56.975 27.495 -1.181 1.00 32.95 317 GLU A N 1
ATOM 2512 C CA . GLU A 1 318 ? 56.938 26.943 0.174 1.00 35.75 317 GLU A CA 1
ATOM 2513 C C . GLU A 1 318 ? 57.825 27.762 1.108 1.00 33.35 317 GLU A C 1
ATOM 2514 O O . GLU A 1 318 ? 57.435 28.057 2.235 1.00 31.19 317 GLU A O 1
ATOM 2520 N N . ILE A 1 319 ? 59.025 28.092 0.635 1.00 33.43 318 ILE A N 1
ATOM 2521 C CA . ILE A 1 319 ? 59.968 28.924 1.422 1.00 31.48 318 ILE A CA 1
ATOM 2522 C C . ILE A 1 319 ? 59.316 30.258 1.752 1.00 29.46 318 ILE A C 1
ATOM 2523 O O . ILE A 1 319 ? 59.313 30.682 2.896 1.00 31.60 318 ILE A O 1
ATOM 2528 N N . GLU A 1 320 ? 58.743 30.914 0.756 1.00 27.42 319 GLU A N 1
ATOM 2529 C CA . GLU A 1 320 ? 58.175 32.262 0.957 1.00 30.39 319 GLU A CA 1
ATOM 2530 C C . GLU A 1 320 ? 56.939 32.277 1.886 1.00 31.95 319 GLU A C 1
ATOM 2531 O O . GLU A 1 320 ? 56.779 33.189 2.710 1.00 30.17 319 GLU A O 1
ATOM 2537 N N . ALA A 1 321 ? 56.112 31.244 1.788 1.00 30.14 320 ALA A N 1
ATOM 2538 C CA . ALA A 1 321 ? 54.973 31.093 2.659 1.00 31.32 320 ALA A CA 1
ATOM 2539 C C . ALA A 1 321 ? 55.425 30.918 4.130 1.00 31.22 320 ALA A C 1
ATOM 2540 O O . ALA A 1 321 ? 54.795 31.435 5.067 1.00 28.28 320 ALA A O 1
ATOM 2542 N N . LEU A 1 322 ? 56.501 30.170 4.324 1.00 29.47 321 LEU A N 1
ATOM 2543 C CA . LEU A 1 322 ? 57.013 29.915 5.675 1.00 29.88 321 LEU A CA 1
ATOM 2544 C C . LEU A 1 322 ? 57.594 31.206 6.243 1.00 30.42 321 LEU A C 1
ATOM 2545 O O . LEU A 1 322 ? 57.390 31.518 7.429 1.00 30.07 321 LEU A O 1
ATOM 2550 N N . ILE A 1 323 ? 58.314 31.948 5.398 1.00 29.50 322 ILE A N 1
ATOM 2551 C CA . ILE A 1 323 ? 58.855 33.270 5.801 1.00 29.77 322 ILE A CA 1
ATOM 2552 C C . ILE A 1 323 ? 57.719 34.227 6.180 1.00 32.27 322 ILE A C 1
ATOM 2553 O O . ILE A 1 323 ? 57.790 34.904 7.212 1.00 31.77 322 ILE A O 1
ATOM 2558 N N . GLU A 1 324 ? 56.665 34.267 5.355 1.00 31.93 323 GLU A N 1
ATOM 2559 C CA . GLU A 1 324 ? 55.524 35.126 5.642 1.00 34.58 323 GLU A CA 1
ATOM 2560 C C . GLU A 1 324 ? 54.857 34.717 6.957 1.00 33.92 323 GLU A C 1
ATOM 2561 O O . GLU A 1 324 ? 54.478 35.576 7.756 1.00 36.02 323 GLU A O 1
ATOM 2564 N N . LYS A 1 325 ? 54.712 33.418 7.186 1.00 33.47 324 LYS A N 1
ATOM 2565 C CA . LYS A 1 325 ? 54.088 32.928 8.425 1.00 34.39 324 LYS A CA 1
ATOM 2566 C C . LYS A 1 325 ? 54.923 33.359 9.658 1.00 33.64 324 LYS A C 1
ATOM 2567 O O . LYS A 1 325 ? 54.374 33.648 10.709 1.00 32.36 324 LYS A O 1
ATOM 2573 N N . ASP A 1 326 ? 56.246 33.405 9.502 1.00 32.96 325 ASP A N 1
ATOM 2574 C CA . ASP A 1 326 ? 57.176 34.053 10.462 1.00 32.71 325 ASP A CA 1
ATOM 2575 C C . ASP A 1 326 ? 57.108 33.433 11.848 1.00 32.57 325 ASP A C 1
ATOM 2576 O O . ASP A 1 326 ? 57.105 34.129 12.854 1.00 32.71 325 ASP A O 1
ATOM 2581 N N . GLU A 1 327 ? 57.092 32.107 11.887 1.00 29.89 326 GLU A N 1
ATOM 2582 C CA . GLU A 1 327 ? 57.137 31.364 13.144 1.00 33.05 326 GLU A CA 1
ATOM 2583 C C . GLU A 1 327 ? 58.577 30.919 13.361 1.00 32.57 326 GLU A C 1
ATOM 2584 O O . GLU A 1 327 ? 58.990 29.853 12.923 1.00 31.55 326 GLU A O 1
ATOM 2590 N N . THR A 1 328 ? 59.345 31.786 14.007 1.00 30.50 327 THR A N 1
ATOM 2591 C CA . THR A 1 328 ? 60.772 31.585 14.151 1.00 29.67 327 THR A CA 1
ATOM 2592 C C . THR A 1 328 ? 61.085 31.396 15.617 1.00 31.09 327 THR A C 1
ATOM 2593 O O . THR A 1 328 ? 60.213 31.603 16.469 1.00 30.35 327 THR A O 1
ATOM 2597 N N . ILE A 1 329 ? 62.319 30.968 15.888 1.00 29.67 328 ILE A N 1
ATOM 2598 C CA . ILE A 1 329 ? 62.817 30.748 17.251 1.00 29.80 328 ILE A CA 1
ATOM 2599 C C . ILE A 1 329 ? 63.711 31.937 17.653 1.00 29.74 328 ILE A C 1
ATOM 2600 O O . ILE A 1 329 ? 64.691 32.248 16.981 1.00 28.49 328 ILE A O 1
ATOM 2605 N N . THR A 1 330 ? 63.373 32.591 18.748 1.00 30.13 329 THR A N 1
ATOM 2606 C CA . THR A 1 330 ? 64.179 33.731 19.223 1.00 29.86 329 THR A CA 1
ATOM 2607 C C . THR A 1 330 ? 64.551 33.590 20.694 1.00 33.95 329 THR A C 1
ATOM 2608 O O . THR A 1 330 ? 65.221 34.465 21.247 1.00 34.91 329 THR A O 1
ATOM 2612 N N . ILE A 1 331 ? 64.163 32.488 21.331 1.00 32.36 330 ILE A N 1
ATOM 2613 C CA . ILE A 1 331 ? 64.317 32.383 22.763 1.00 39.81 330 ILE A CA 1
ATOM 2614 C C . ILE A 1 331 ? 65.717 31.898 23.088 1.00 47.56 330 ILE A C 1
ATOM 2615 O O . ILE A 1 331 ? 66.310 32.348 24.080 1.00 50.62 330 ILE A O 1
ATOM 2620 N N . ALA A 1 332 ? 66.242 31.021 22.220 1.00 49.68 331 ALA A N 1
ATOM 2621 C CA . ALA A 1 332 ? 67.607 30.497 22.288 1.00 52.02 331 ALA A CA 1
ATOM 2622 C C . ALA A 1 332 ? 68.706 31.571 22.081 1.00 53.66 331 ALA A C 1
ATOM 2623 O O . ALA A 1 332 ? 68.661 32.483 21.240 1.00 51.86 331 ALA A O 1
#

Secondary structure (DSSP, 8-state):
--S-SS--SEEEEEES--EEEEEESS-S------EEEEEESHHHHHHHHHHHTT--EEEEEEE-SSHHHHHHHH--TTS-B-TTEEE-SS-PPPPEEEEEEEETTEEEE---TT-GGGG--GGG--HHHHTTEEEEEEEGGGGSSTTHHHHHHHHHHHHHHTTPEEEEE----GGGSS-HHHHHHHHHHHHHH-SEEEEEHHHHHHHTT-SS---HHHHHHHHTTSS-SEEEEE-GGG-EEEEETTS-EEEE-PBP---S--TTHHHHHHHHHHHHHHTT--HHHHHHHHHHHHHHHHH----HHHHHHHHHHT-B----

InterPro domains:
  IPR002173 Carbohydrate/purine kinase, PfkB, conserved site [PS00584] (266-279)
  IPR011611 Carbohydrate kinase PfkB [PF00294] (13-313)
  IPR022841 5-dehydro-2-deoxygluconokinase, Firmicutes [MF_01668] (7-326)
  IPR023314 5-Dehydro-2-deoxygluconokinase-like superfamily [G3DSA:2.20.150.10] (19-115)
  IPR029056 Ribokinase-like [G3DSA:3.40.1190.20] (14-303)
  IPR029056 Ribokinase-like [SSF53613] (11-322)
  IPR030830 5-Dehydro-2-deoxygluconokinase [TIGR04382] (11-322)
  IPR050306 PfkB Carbohydrate Kinase [PTHR43085] (14-319)

Organism: Halalkalibacterium halodurans (strain ATCC BAA-125 / DSM 18197 / FERM 7344 / JCM 9153 / C-125) (NCBI:txid272558)

Radius of gyration: 18.39 Å; Cα contacts (8 Å, |Δi|>4): 759; chains: 1; bounding box: 41×49×43 Å

Sequence (320 aa):
TTYYEELLSSTTDDRREFDLIAIGRACIDLNAVEYNRPEETTFSSKYVGGSPANIVIGSSSKLGLKAGFIGKIADDQHGRFIESSYRGVGVDDTSNLVVDQEGHKTGLAFTEIKSPEECCSILYRQDVADLYLSPEEVNEAYIRRSKLLLVSSGTALSKSPSREAVLKAIRLAKRNDVKVVFELDYRPYSWETPEETAVYYSLVAEQQSDIVIGTREEFDVLENRRTEKGDNDETIRYLFKHSPELIVIKHGVEGSFAYTKAGEAYRGYAYKKTKVLKTFGAGDSYASAFLYALLISSGKGIETALKYGSASASIVVSKAPSVEEIEALIEKDETITIA

CATH classification: 3.40.1190.20 (+1 more: 2.20.150.10)

Foldseek 3Di:
DLDFDPVFPFAEEEEFAWFWEWEWPDALAFVPTRTDIDIDDQRLLLQLLLLLQPGAYEYAFEAEPDPGRVCSLVCVVSRYDDPLHHYDPPHAAGDYWYWHHNDLVDIDTDGDPRHGRQARALVSQDLVVLLSYRAYEYELLLCAHPPSVVNRVNSLVSCVVSNRAYEYELHDDPVSHDDLVVSLVSLLVSLLSHAEYAYEQVSLCSVPVHPDGDDVVVSCVVSLVGRYQKYKYAHVQQFIWIAGNVGDIETGFAADADFRAQPSLQSQLNNQLSVCSSVPVDNNVSSQRSRLSSRCVRRDVDYPVSSVVSVVVPRTRNPD